Protein AF-A0A9X5MS16-F1 (afdb_monomer)

Secondary structure (DSSP, 8-state):
-HHHHHHHHHHHHHHHHHS-S-TT----HHHHHHHHHS--SS-GGG-HHHHHHHHHHHHHHHHHHHHHHTTS----SHHHHHHHHHHSHHHHHHHHHHHHHHHHHHHHHHHHHHHHHHHHHHHHHHHHHHHHHHHHHHHHHHH-B-TT--BBS-HHHHHHHHEEEETTTEEEE-HHHHHHHHHHHHHHHHHHHHHHHSGGGS---GGGTTTHHHHHHHHHHHHHHHHHHHHHHHHHHTTB--SSTTHHHHHHHHHHHHHHHHHHHHHHHHTSPPPTT-TT--HHHHHHHHHHHHHHHHHHHHHHHHHHHHHHHHHHHHHHHHHHHSS--HHHH-HHHHHHHHHHHHHHHHT-----

pLDDT: mean 79.33, std 15.41, range [27.16, 95.88]

Mean predicted aligned error: 13.25 Å

Radius of gyration: 45.65 Å; Cα contacts (8 Å, |Δi|>4): 247; chains: 1; bounding box: 115×46×126 Å

Foldseek 3Di:
DLVVVLVVQLVVVCCVLQDDPDDDDPDPSVVVVVVLCDAAQDDLVSRSVLCCLQVVLVSSLVSQLCSQCVVPDQDPDPVNVVVSCVSSVVSVVSNVSNVVSNVVSVVVNVVNNVVVVVVVVVLVVLVVVLVVLLVQLLVLQQPFAFPVRWGQPGSNVLLCLQWDDDPSSDTDGPQVSLVVLLVLLLVLLVLLCCLLVPPPLPQDPPVCCVPVCVVVVVVVVVSLVVNLVSLVVLCVSNSIDDPDRRPLVVLVVVLVVQLVVLVVVLVVQVPDDDDPPDPVDDSNVVSVVVSSVSNSVSVVVSSVVVLVNVVSSLVSVVSSVCSNPVDDPVCVSRVSSVSSVVSSVVSVVVPPPDDD

Structure (mmCIF, N/CA/C/O backbone):
data_AF-A0A9X5MS16-F1
#
_entry.id   AF-A0A9X5MS16-F1
#
loop_
_atom_site.group_PDB
_atom_site.id
_atom_site.type_symbol
_atom_site.label_atom_id
_atom_site.label_alt_id
_atom_site.label_comp_id
_atom_site.label_asym_id
_atom_site.label_entity_id
_atom_site.label_seq_id
_atom_site.pdbx_PDB_ins_code
_atom_site.Cartn_x
_atom_site.Cartn_y
_atom_site.Cartn_z
_atom_site.occupancy
_atom_site.B_iso_or_equiv
_atom_site.auth_seq_id
_atom_site.auth_comp_id
_atom_site.auth_asym_id
_atom_site.auth_atom_id
_atom_site.pdbx_PDB_model_num
ATOM 1 N N . MET A 1 1 ? 55.975 3.111 -54.093 1.00 60.53 1 MET A N 1
ATOM 2 C CA . MET A 1 1 ? 55.381 4.470 -54.095 1.00 60.53 1 MET A CA 1
ATOM 3 C C . MET A 1 1 ? 53.874 4.440 -53.812 1.00 60.53 1 MET A C 1
ATOM 5 O O . MET A 1 1 ? 53.425 5.160 -52.934 1.00 60.53 1 MET A O 1
ATOM 9 N N . THR A 1 2 ? 53.106 3.557 -54.457 1.00 61.06 2 THR A N 1
ATOM 10 C CA . THR A 1 2 ? 51.640 3.391 -54.306 1.00 61.06 2 THR A CA 1
ATOM 11 C C . THR A 1 2 ? 51.146 3.078 -52.884 1.00 61.06 2 THR A C 1
ATOM 13 O O . THR A 1 2 ? 50.204 3.711 -52.416 1.00 61.06 2 THR A O 1
ATOM 16 N N . ILE A 1 3 ? 51.812 2.182 -52.145 1.00 66.62 3 ILE A N 1
ATOM 17 C CA . ILE A 1 3 ? 51.465 1.874 -50.737 1.00 66.62 3 ILE A CA 1
ATOM 18 C C . ILE A 1 3 ? 51.632 3.107 -49.830 1.00 66.62 3 ILE A C 1
ATOM 20 O O . ILE A 1 3 ? 50.818 3.344 -48.942 1.00 66.62 3 ILE A O 1
ATOM 24 N N . LEU A 1 4 ? 52.658 3.925 -50.080 1.00 67.25 4 LEU A N 1
ATOM 25 C CA . LEU A 1 4 ? 52.945 5.134 -49.302 1.00 67.25 4 LEU A CA 1
ATOM 26 C C . LEU A 1 4 ? 51.874 6.214 -49.517 1.00 67.25 4 LEU A C 1
ATOM 28 O O . LEU A 1 4 ? 51.473 6.876 -48.565 1.00 67.25 4 LEU A O 1
ATOM 32 N N . ILE A 1 5 ? 51.367 6.337 -50.747 1.00 71.19 5 ILE A N 1
ATOM 33 C CA . ILE A 1 5 ? 50.265 7.245 -51.096 1.00 71.19 5 ILE A CA 1
ATOM 34 C C . ILE A 1 5 ? 48.963 6.779 -50.434 1.00 71.19 5 ILE A C 1
ATOM 36 O O . ILE A 1 5 ? 48.248 7.595 -49.862 1.00 71.19 5 ILE A O 1
ATOM 40 N N . TYR A 1 6 ? 48.682 5.472 -50.424 1.00 68.81 6 TYR A N 1
ATOM 41 C CA . TYR A 1 6 ? 47.518 4.932 -49.719 1.00 68.81 6 TYR A CA 1
ATOM 42 C C . TYR A 1 6 ? 47.577 5.191 -48.208 1.00 68.81 6 TYR A C 1
ATOM 44 O O . TYR A 1 6 ? 46.613 5.693 -47.630 1.00 68.81 6 TYR A O 1
ATOM 52 N N . ILE A 1 7 ? 48.719 4.901 -47.574 1.00 71.19 7 ILE A N 1
ATOM 53 C CA . ILE A 1 7 ? 48.939 5.176 -46.147 1.00 71.19 7 ILE A CA 1
ATOM 54 C C . ILE A 1 7 ? 48.750 6.669 -45.866 1.00 71.19 7 ILE A C 1
ATOM 56 O O . ILE A 1 7 ? 48.090 7.021 -44.893 1.00 71.19 7 ILE A O 1
ATOM 60 N N . PHE A 1 8 ? 49.254 7.544 -46.740 1.00 71.75 8 PHE A N 1
ATOM 61 C CA . PHE A 1 8 ? 49.070 8.987 -46.623 1.00 71.75 8 PHE A CA 1
ATOM 62 C C . PHE A 1 8 ? 47.601 9.413 -46.763 1.00 71.75 8 PHE A C 1
ATOM 64 O O . PHE A 1 8 ? 47.132 10.212 -45.960 1.00 71.75 8 PHE A O 1
ATOM 71 N N . CYS A 1 9 ? 46.840 8.856 -47.709 1.00 69.50 9 CYS A N 1
ATOM 72 C CA . CYS A 1 9 ? 45.411 9.150 -47.873 1.00 69.50 9 CYS A CA 1
ATOM 73 C C . CYS A 1 9 ? 44.572 8.670 -46.681 1.00 69.50 9 CYS A C 1
ATOM 75 O O . CYS A 1 9 ? 43.721 9.410 -46.190 1.00 69.50 9 CYS A O 1
ATOM 77 N N . VAL A 1 10 ? 44.830 7.462 -46.170 1.00 68.62 10 VAL A N 1
ATOM 78 C CA . VAL A 1 10 ? 44.163 6.950 -44.961 1.00 68.62 10 VAL A CA 1
ATOM 79 C C . VAL A 1 10 ? 44.534 7.800 -43.747 1.00 68.62 10 VAL A C 1
ATOM 81 O O . VAL A 1 10 ? 43.662 8.150 -42.954 1.00 68.62 10 VAL A O 1
ATOM 84 N N . PHE A 1 11 ? 45.805 8.189 -43.621 1.00 70.12 11 PHE A N 1
ATOM 85 C CA . PHE A 1 11 ? 46.269 9.072 -42.555 1.00 70.12 11 PHE A CA 1
ATOM 86 C C . PHE A 1 11 ? 45.642 10.467 -42.654 1.00 70.12 11 PHE A C 1
ATOM 88 O O . PHE A 1 11 ? 45.218 11.001 -41.638 1.00 70.12 11 PHE A O 1
ATOM 95 N N . LEU A 1 12 ? 45.502 11.032 -43.857 1.00 69.81 12 LEU A N 1
ATOM 96 C CA . LEU A 1 12 ? 44.839 12.314 -44.108 1.00 69.81 12 LEU A CA 1
ATOM 97 C C . LEU A 1 12 ? 43.346 12.253 -43.760 1.00 69.81 12 LEU A C 1
ATOM 99 O O . LEU A 1 12 ? 42.822 13.164 -43.125 1.00 69.81 12 LEU A O 1
ATOM 103 N N . PHE A 1 13 ? 42.664 11.169 -44.130 1.00 70.00 13 PHE A N 1
ATOM 104 C CA . PHE A 1 13 ? 41.259 10.951 -43.790 1.00 70.00 13 PHE A CA 1
ATOM 105 C C . PHE A 1 13 ? 41.051 10.805 -42.282 1.00 70.00 13 PHE A C 1
ATOM 107 O O . PHE A 1 13 ? 40.189 11.470 -41.705 1.00 70.00 13 PHE A O 1
ATOM 114 N N . LEU A 1 14 ? 41.885 9.994 -41.624 1.00 67.88 14 LEU A N 1
ATOM 115 C CA . LEU A 1 14 ? 41.892 9.880 -40.170 1.00 67.88 14 LEU A CA 1
ATOM 116 C C . LEU A 1 14 ? 42.201 11.238 -39.529 1.00 67.88 14 LEU A C 1
ATOM 118 O O . LEU A 1 14 ? 41.480 11.653 -38.631 1.00 67.88 14 LEU A O 1
ATOM 122 N N . PHE A 1 15 ? 43.188 11.981 -40.027 1.00 66.06 15 PHE A N 1
ATOM 123 C CA . PHE A 1 15 ? 43.539 13.316 -39.541 1.00 66.06 15 PHE A CA 1
ATOM 124 C C . PHE A 1 15 ? 42.359 14.296 -39.654 1.00 66.06 15 PHE A C 1
ATOM 126 O O . PHE A 1 15 ? 42.017 14.949 -38.673 1.00 66.06 15 PHE A O 1
ATOM 133 N N . LEU A 1 16 ? 41.656 14.339 -40.788 1.00 65.00 16 LEU A N 1
ATOM 134 C CA . LEU A 1 16 ? 40.478 15.196 -40.981 1.00 65.00 16 LEU A CA 1
ATOM 135 C C . LEU A 1 16 ? 39.290 14.812 -40.083 1.00 65.00 16 LEU A C 1
ATOM 137 O O . LEU A 1 16 ? 38.519 15.683 -39.681 1.00 65.00 16 LEU A O 1
ATOM 141 N N . PHE A 1 17 ? 39.132 13.528 -39.747 1.00 64.81 17 PHE A N 1
ATOM 142 C CA . PHE A 1 17 ? 38.034 13.048 -38.899 1.00 64.81 17 PHE A CA 1
ATOM 143 C C . PHE A 1 17 ? 38.334 13.157 -37.390 1.00 64.81 17 PHE A C 1
ATOM 145 O O . PHE A 1 17 ? 37.413 13.305 -36.571 1.00 64.81 17 PHE A O 1
ATOM 152 N N . ILE A 1 18 ? 39.623 13.086 -37.034 1.00 61.06 18 ILE A N 1
ATOM 153 C CA . ILE A 1 18 ? 40.156 13.109 -35.665 1.00 61.06 18 ILE A CA 1
ATOM 154 C C . ILE A 1 18 ? 40.420 14.540 -35.179 1.00 61.06 18 ILE A C 1
ATOM 156 O O . ILE A 1 18 ? 40.185 14.816 -34.001 1.00 61.06 18 ILE A O 1
ATOM 160 N N . VAL A 1 19 ? 40.892 15.453 -36.039 1.00 59.09 19 VAL A N 1
ATOM 161 C CA . VAL A 1 19 ? 41.258 16.813 -35.614 1.00 59.09 19 VAL A CA 1
ATOM 162 C C . VAL A 1 19 ? 40.001 17.589 -35.193 1.00 59.09 19 VAL A C 1
ATOM 164 O O . VAL A 1 19 ? 39.072 17.756 -35.989 1.00 59.09 19 VAL A O 1
ATOM 167 N N . PRO A 1 20 ? 39.930 18.072 -33.938 1.00 56.47 20 PRO A N 1
ATOM 168 C CA . PRO A 1 20 ? 38.773 18.811 -33.459 1.00 56.47 20 PRO A CA 1
ATOM 169 C C . PRO A 1 20 ? 38.621 20.112 -34.254 1.00 56.47 20 PRO A C 1
ATOM 171 O O . PRO A 1 20 ? 39.529 20.937 -34.300 1.00 56.47 20 PRO A O 1
ATOM 174 N N . LYS A 1 21 ? 37.433 20.330 -34.832 1.00 57.03 21 LYS A N 1
ATOM 175 C CA . LYS A 1 21 ? 37.077 21.576 -35.537 1.00 57.03 21 LYS A CA 1
ATOM 176 C C . LYS A 1 21 ? 37.102 22.826 -34.642 1.00 57.03 21 LYS A C 1
ATOM 178 O O . LYS A 1 21 ? 36.992 23.926 -35.167 1.00 57.03 21 LYS A O 1
ATOM 183 N N . ASN A 1 22 ? 37.231 22.677 -33.320 1.00 48.97 22 ASN A N 1
ATOM 184 C CA . ASN A 1 22 ? 37.145 23.781 -32.370 1.00 48.97 22 ASN A CA 1
ATOM 185 C C . ASN A 1 22 ? 38.372 23.820 -31.442 1.00 48.97 22 ASN A C 1
ATOM 187 O O . ASN A 1 22 ? 38.691 22.825 -30.791 1.00 48.97 22 ASN A O 1
ATOM 191 N N . LYS A 1 23 ? 39.061 24.969 -31.404 1.00 47.31 23 LYS A N 1
ATOM 192 C CA . LYS A 1 23 ? 40.399 25.148 -30.802 1.00 47.31 23 LYS A CA 1
ATOM 193 C C . LYS A 1 23 ? 40.426 25.243 -29.266 1.00 47.31 23 LYS A C 1
ATOM 195 O O . LYS A 1 23 ? 41.512 25.267 -28.700 1.00 47.31 23 LYS A O 1
ATOM 200 N N . GLU A 1 24 ? 39.289 25.278 -28.570 1.00 52.16 24 GLU A N 1
ATOM 201 C CA . GLU A 1 24 ? 39.282 25.760 -27.175 1.00 52.16 24 GLU A CA 1
ATOM 202 C C . GLU A 1 24 ? 39.406 24.716 -26.054 1.00 52.16 24 GLU A C 1
ATOM 204 O O . GLU A 1 24 ? 39.629 25.098 -24.910 1.00 52.16 24 GLU A O 1
ATOM 209 N N . LYS A 1 25 ? 39.331 23.403 -26.308 1.00 51.84 25 LYS A N 1
ATOM 210 C CA . LYS A 1 25 ? 39.566 22.400 -25.245 1.00 51.84 25 LYS A CA 1
ATOM 211 C C . LYS A 1 25 ? 40.300 21.172 -25.773 1.00 51.84 25 LYS A C 1
ATOM 213 O O . LYS A 1 25 ? 39.667 20.224 -26.238 1.00 51.84 25 LYS A O 1
ATOM 218 N N . LEU A 1 26 ? 41.627 21.140 -25.608 1.00 57.88 26 LEU A N 1
ATOM 219 C CA . LEU A 1 26 ? 42.408 19.898 -25.669 1.00 57.88 26 LEU A CA 1
ATOM 220 C C . LEU A 1 26 ? 42.042 19.009 -24.465 1.00 57.88 26 LEU A C 1
ATOM 222 O O . LEU A 1 26 ? 42.745 18.933 -23.462 1.00 57.88 26 LEU A O 1
ATOM 226 N N . ARG A 1 27 ? 40.903 18.314 -24.551 1.00 58.22 27 ARG A N 1
ATOM 227 C CA . ARG A 1 27 ? 40.710 17.074 -23.788 1.00 58.22 27 ARG A CA 1
ATOM 228 C C . ARG A 1 27 ? 41.730 16.043 -24.298 1.00 58.22 27 ARG A C 1
ATOM 230 O O . ARG A 1 27 ? 42.068 16.089 -25.481 1.00 58.22 27 ARG A O 1
ATOM 237 N N . PRO A 1 28 ? 42.199 15.092 -23.468 1.00 69.12 28 PRO A N 1
ATOM 238 C CA . PRO A 1 28 ? 43.101 14.045 -23.939 1.00 69.12 28 PRO A CA 1
ATOM 239 C C . PRO A 1 28 ? 42.472 13.329 -25.142 1.00 69.12 28 PRO A C 1
ATOM 241 O O . PRO A 1 28 ? 41.335 12.859 -25.053 1.00 69.12 28 PRO A O 1
ATOM 244 N N . LEU A 1 29 ? 43.204 13.272 -26.261 1.00 62.19 29 LEU A N 1
ATOM 245 C CA . LEU A 1 29 ? 42.733 12.812 -27.577 1.00 62.19 29 LEU A CA 1
ATOM 246 C C . LEU A 1 29 ? 41.992 11.466 -27.499 1.00 62.19 29 LEU A C 1
ATOM 248 O O . LEU A 1 29 ? 40.941 11.285 -28.107 1.00 62.19 29 LEU A O 1
ATOM 252 N N . LYS A 1 30 ? 42.488 10.560 -26.647 1.00 60.59 30 LYS A N 1
ATOM 253 C CA . LYS A 1 30 ? 41.880 9.256 -26.354 1.00 60.59 30 LYS A CA 1
ATOM 254 C C . LYS A 1 30 ? 40.445 9.367 -25.821 1.00 60.59 30 LYS A C 1
ATOM 256 O O . LYS A 1 30 ? 39.574 8.648 -26.288 1.00 60.59 30 LYS A O 1
ATOM 261 N N . LYS A 1 31 ? 40.177 10.283 -24.884 1.00 64.44 31 LYS A N 1
ATOM 262 C CA . LYS A 1 31 ? 38.845 10.492 -24.281 1.00 64.44 31 LYS A CA 1
ATOM 263 C C . LYS A 1 31 ? 37.869 11.136 -25.268 1.00 64.44 31 LYS A C 1
ATOM 265 O O . LYS A 1 31 ? 36.685 10.824 -25.252 1.00 64.44 31 LYS A O 1
ATOM 270 N N . TYR A 1 32 ? 38.365 12.020 -26.135 1.00 63.50 32 TYR A N 1
ATOM 271 C CA . TYR A 1 32 ? 37.558 12.629 -27.194 1.00 63.50 32 TYR A CA 1
ATOM 272 C C . TYR A 1 32 ? 37.145 11.602 -28.257 1.00 63.50 32 TYR A C 1
ATOM 274 O O . TYR A 1 32 ? 35.965 11.511 -28.589 1.00 63.50 32 TYR A O 1
ATOM 282 N N . LEU A 1 33 ? 38.095 10.789 -28.731 1.00 63.47 33 LEU A N 1
ATOM 283 C CA . LEU A 1 33 ? 37.820 9.712 -29.683 1.00 63.47 33 LEU A CA 1
ATOM 284 C C . LEU A 1 33 ? 36.860 8.680 -29.099 1.00 63.47 33 LEU A C 1
ATOM 286 O O . LEU A 1 33 ? 35.862 8.355 -29.733 1.00 63.47 33 LEU A O 1
ATOM 290 N N . PHE A 1 34 ? 37.108 8.232 -27.868 1.00 64.69 34 PHE A N 1
ATOM 291 C CA . PHE A 1 34 ? 36.246 7.259 -27.206 1.00 64.69 34 PHE A CA 1
ATOM 292 C C . PHE A 1 34 ? 34.800 7.762 -27.108 1.00 64.69 34 PHE A C 1
ATOM 294 O O . PHE A 1 34 ? 33.881 7.051 -27.493 1.00 64.69 34 PHE A O 1
ATOM 301 N N . ASN A 1 35 ? 34.588 9.022 -26.719 1.00 67.81 35 ASN A N 1
ATOM 302 C CA . ASN A 1 35 ? 33.243 9.596 -26.640 1.00 67.81 35 ASN A CA 1
ATOM 303 C C . ASN A 1 35 ? 32.540 9.729 -28.002 1.00 67.81 35 ASN A C 1
ATOM 305 O O . ASN A 1 35 ? 31.322 9.631 -28.053 1.00 67.81 35 ASN A O 1
ATOM 309 N N . LYS A 1 36 ? 33.276 9.971 -29.093 1.00 70.44 36 LYS A N 1
ATOM 310 C CA . LYS A 1 36 ? 32.704 10.170 -30.439 1.00 70.44 36 LYS A CA 1
ATOM 311 C C . LYS A 1 36 ? 32.384 8.850 -31.156 1.00 70.44 36 LYS A C 1
ATOM 313 O O . LYS A 1 36 ? 31.523 8.822 -32.035 1.00 70.44 36 LYS A O 1
ATOM 318 N N . PHE A 1 37 ? 33.082 7.778 -30.780 1.00 75.19 37 PHE A N 1
ATOM 319 C CA . PHE A 1 37 ? 32.878 6.421 -31.294 1.00 75.19 37 PHE A CA 1
ATOM 320 C C . PHE A 1 37 ? 32.044 5.527 -30.366 1.00 75.19 37 PHE A C 1
ATOM 322 O O . PHE A 1 37 ? 31.772 4.382 -30.712 1.00 75.19 37 PHE A O 1
ATOM 329 N N . THR A 1 38 ? 31.609 6.045 -29.217 1.00 80.31 38 THR A N 1
ATOM 330 C CA . THR A 1 38 ? 30.638 5.372 -28.348 1.00 80.31 38 THR A CA 1
ATOM 331 C C . THR A 1 38 ? 29.232 5.757 -28.788 1.00 80.31 38 THR A C 1
ATOM 333 O O . THR A 1 38 ? 28.936 6.941 -28.930 1.00 80.31 38 THR A O 1
ATOM 336 N N . LEU A 1 39 ? 28.368 4.764 -28.997 1.00 83.69 39 LEU A N 1
ATOM 337 C CA . LEU A 1 39 ? 26.952 5.003 -29.265 1.00 83.69 39 LEU A CA 1
ATOM 338 C C . LEU A 1 39 ? 26.232 5.409 -27.978 1.00 83.69 39 LEU A C 1
ATOM 340 O O . LEU A 1 39 ? 26.466 4.829 -26.919 1.00 83.69 39 LEU A O 1
ATOM 344 N N . ASN A 1 40 ? 25.334 6.379 -28.092 1.00 86.19 40 ASN A N 1
ATOM 345 C CA . ASN A 1 40 ? 24.447 6.803 -27.014 1.00 86.19 40 ASN A CA 1
ATOM 346 C C . ASN A 1 40 ? 22.999 6.917 -27.524 1.00 86.19 40 ASN A C 1
ATOM 348 O O . ASN A 1 40 ? 22.703 6.623 -28.683 1.00 86.19 40 ASN A O 1
ATOM 352 N N . GLU A 1 41 ? 22.097 7.321 -26.641 1.00 84.25 41 GLU A N 1
ATOM 353 C CA . GLU A 1 41 ? 20.660 7.443 -26.875 1.00 84.25 41 GLU A CA 1
ATOM 354 C C . GLU A 1 41 ? 20.250 8.598 -27.809 1.00 84.25 41 GLU A C 1
ATOM 356 O O . GLU A 1 41 ? 19.131 8.580 -28.335 1.00 84.25 41 GLU A O 1
ATOM 361 N N . ASN A 1 42 ? 21.137 9.572 -28.057 1.00 86.12 42 ASN A N 1
ATOM 362 C CA . ASN A 1 42 ? 20.863 10.718 -28.928 1.00 86.12 42 ASN A CA 1
ATOM 363 C C . ASN A 1 42 ? 20.702 10.287 -30.389 1.00 86.12 42 ASN A C 1
ATOM 365 O O . ASN A 1 42 ? 21.020 9.161 -30.776 1.00 86.12 42 ASN A O 1
ATOM 369 N N . SER A 1 43 ? 20.234 11.208 -31.228 1.00 87.81 43 SER A N 1
ATOM 370 C CA . SER A 1 43 ? 19.978 10.972 -32.646 1.00 87.81 43 SER A CA 1
ATOM 371 C C . SER A 1 43 ? 21.150 10.292 -33.369 1.00 87.81 43 SER A C 1
ATOM 373 O O . SER A 1 43 ? 22.308 10.674 -33.214 1.00 87.81 43 SER A O 1
ATOM 375 N N . LEU A 1 44 ? 20.849 9.306 -34.224 1.00 87.19 44 LEU A N 1
ATOM 376 C CA . LEU A 1 44 ? 21.863 8.518 -34.941 1.00 87.19 44 LEU A CA 1
ATOM 377 C C . LEU A 1 44 ? 22.807 9.383 -35.795 1.00 87.19 44 LEU A C 1
ATOM 379 O O . LEU A 1 44 ? 24.002 9.115 -35.872 1.00 87.19 44 LEU A O 1
ATOM 383 N N . HIS A 1 45 ? 22.278 10.438 -36.417 1.00 85.12 45 HIS A N 1
ATOM 384 C CA . HIS A 1 45 ? 23.045 11.323 -37.294 1.00 85.12 45 HIS A CA 1
ATOM 385 C C . HIS A 1 45 ? 24.073 12.188 -36.544 1.00 85.12 45 HIS A C 1
ATOM 387 O O . HIS A 1 45 ? 24.989 12.719 -37.170 1.00 85.12 45 HIS A O 1
ATOM 393 N N . GLU A 1 46 ? 23.949 12.317 -35.220 1.00 85.19 46 GLU A N 1
ATOM 394 C CA . GLU A 1 46 ? 24.931 13.000 -34.369 1.00 85.19 46 GLU A CA 1
ATOM 395 C C . GLU A 1 46 ? 26.109 12.080 -34.007 1.00 85.19 46 GLU A C 1
ATOM 397 O O . GLU A 1 46 ? 27.168 12.552 -33.586 1.00 85.19 46 GLU A O 1
ATOM 402 N N . GLN A 1 47 ? 25.957 10.762 -34.195 1.00 85.00 47 GLN A N 1
ATOM 403 C CA . GLN A 1 47 ? 26.960 9.774 -33.812 1.00 85.00 47 GLN A CA 1
ATOM 404 C C . GLN A 1 47 ? 28.110 9.748 -34.820 1.00 85.00 47 GLN A C 1
ATOM 406 O O . GLN A 1 47 ? 27.933 9.467 -36.008 1.00 85.00 47 GLN A O 1
ATOM 411 N N . GLY A 1 48 ? 29.335 9.966 -34.338 1.00 85.12 48 GLY A N 1
ATOM 412 C CA . GLY A 1 48 ? 30.527 9.911 -35.185 1.00 85.12 48 GLY A CA 1
ATOM 413 C C . GLY A 1 48 ? 30.785 8.520 -35.767 1.00 85.12 48 GLY A C 1
ATOM 414 O O . GLY A 1 48 ? 31.246 8.417 -36.902 1.00 85.12 48 GLY A O 1
ATOM 415 N N . LEU A 1 49 ? 30.435 7.459 -35.029 1.00 87.38 49 LEU A N 1
ATOM 416 C CA . LEU A 1 49 ? 30.556 6.073 -35.493 1.00 87.38 49 LEU A CA 1
ATOM 417 C C . LEU A 1 49 ? 29.692 5.793 -36.733 1.00 87.38 49 LEU A C 1
ATOM 419 O O . LEU A 1 49 ? 30.136 5.068 -37.618 1.00 87.38 49 LEU A O 1
ATOM 423 N N . PHE A 1 50 ? 28.500 6.392 -36.827 1.00 90.38 50 PHE A N 1
ATOM 424 C CA . PHE A 1 50 ? 27.610 6.233 -37.982 1.00 90.38 50 PHE A CA 1
ATOM 425 C C . PHE A 1 50 ? 28.238 6.812 -39.252 1.00 90.38 50 PHE A C 1
ATOM 427 O O . PHE A 1 50 ? 28.380 6.117 -40.258 1.00 90.38 50 PHE A O 1
ATOM 434 N N . TRP A 1 51 ? 28.699 8.063 -39.181 1.00 88.06 51 TRP A N 1
ATOM 435 C CA . TRP A 1 51 ? 29.385 8.699 -40.303 1.00 88.06 51 TRP A CA 1
ATOM 436 C C . TRP A 1 51 ? 30.680 7.987 -40.663 1.00 88.06 51 TRP A C 1
ATOM 438 O O . TRP A 1 51 ? 30.977 7.837 -41.841 1.00 88.06 51 TRP A O 1
ATOM 448 N N . PHE A 1 52 ? 31.434 7.506 -39.676 1.00 88.19 52 PHE A N 1
ATOM 449 C CA . PHE A 1 52 ? 32.640 6.732 -39.937 1.00 88.19 52 PHE A CA 1
ATOM 450 C C . PHE A 1 52 ? 32.333 5.417 -40.664 1.00 88.19 52 PHE A C 1
ATOM 452 O O . PHE A 1 52 ? 32.982 5.124 -41.661 1.00 88.19 52 PHE A O 1
ATOM 459 N N . ALA A 1 53 ? 31.318 4.667 -40.227 1.00 89.38 53 ALA A N 1
ATOM 460 C CA . ALA A 1 53 ? 30.910 3.407 -40.850 1.00 89.38 53 ALA A CA 1
ATOM 461 C C . ALA A 1 53 ? 30.524 3.561 -42.332 1.00 89.38 53 ALA A C 1
ATOM 463 O O . ALA A 1 53 ? 30.782 2.659 -43.126 1.00 89.38 53 ALA A O 1
ATOM 464 N N . ILE A 1 54 ? 29.957 4.711 -42.712 1.00 90.44 54 ILE A N 1
ATOM 465 C CA . ILE A 1 54 ? 29.575 5.010 -44.098 1.00 90.44 54 ILE A CA 1
ATOM 466 C C . ILE A 1 54 ? 30.749 5.590 -44.894 1.00 90.44 54 ILE A C 1
ATOM 468 O O . ILE A 1 54 ? 31.033 5.134 -46.005 1.00 90.44 54 ILE A O 1
ATOM 472 N N . LEU A 1 55 ? 31.421 6.606 -44.343 1.00 90.31 55 LEU A N 1
ATOM 473 C CA . LEU A 1 55 ? 32.433 7.388 -45.051 1.00 90.31 55 LEU A CA 1
ATOM 474 C C . LEU A 1 55 ? 33.763 6.654 -45.180 1.00 90.31 55 LEU A C 1
ATOM 476 O O . LEU A 1 55 ? 34.455 6.871 -46.169 1.00 90.31 55 LEU A O 1
ATOM 480 N N . PHE A 1 56 ? 34.133 5.800 -44.221 1.00 87.81 56 PHE A N 1
ATOM 481 C CA . PHE A 1 56 ? 35.403 5.080 -44.278 1.00 87.81 56 PHE A CA 1
ATOM 482 C C . PHE A 1 56 ? 35.469 4.137 -45.491 1.00 87.81 56 PHE A C 1
ATOM 484 O O . PHE A 1 56 ? 36.371 4.322 -46.308 1.00 87.81 56 PHE A O 1
ATOM 491 N N . PRO A 1 57 ? 34.512 3.212 -45.720 1.00 91.31 57 PRO A N 1
ATOM 492 C CA . PRO A 1 57 ? 34.561 2.358 -46.906 1.00 91.31 57 PRO A CA 1
ATOM 493 C C . PRO A 1 57 ? 34.394 3.143 -48.212 1.00 91.31 57 PRO A C 1
ATOM 495 O O . PRO A 1 57 ? 35.039 2.824 -49.208 1.00 91.31 57 PRO A O 1
ATOM 498 N N . LEU A 1 58 ? 33.586 4.210 -48.207 1.00 91.88 58 LEU A N 1
ATOM 499 C CA . LEU A 1 58 ? 33.413 5.084 -49.369 1.00 91.88 58 LEU A CA 1
ATOM 500 C C . LEU A 1 58 ? 34.736 5.752 -49.762 1.00 91.88 58 LEU A C 1
ATOM 502 O O . LEU A 1 58 ? 35.165 5.654 -50.912 1.00 91.88 58 LEU A O 1
ATOM 506 N N . TYR A 1 59 ? 35.405 6.396 -48.806 1.00 88.44 59 TYR A N 1
ATOM 507 C CA . TYR A 1 59 ? 36.671 7.079 -49.047 1.00 88.44 59 TYR A CA 1
ATOM 508 C C . TYR A 1 59 ? 37.783 6.089 -49.412 1.00 88.44 59 TYR A C 1
ATOM 510 O O . TYR A 1 59 ? 38.491 6.296 -50.396 1.00 88.44 59 TYR A O 1
ATOM 518 N N . SER A 1 60 ? 37.891 4.970 -48.686 1.00 86.75 60 SER A N 1
ATOM 519 C CA . SER A 1 60 ? 38.852 3.908 -48.996 1.00 86.75 60 SER A CA 1
ATOM 520 C C . SER A 1 60 ? 38.652 3.346 -50.403 1.00 86.75 60 SER A C 1
ATOM 522 O O . SER A 1 60 ? 39.632 3.181 -51.129 1.00 86.75 60 SER A O 1
ATOM 524 N N . SER A 1 61 ? 37.405 3.111 -50.827 1.00 91.56 61 SER A N 1
ATOM 525 C CA . SER A 1 61 ? 37.104 2.670 -52.192 1.00 91.56 61 SER A CA 1
ATOM 526 C C . SER A 1 61 ? 37.592 3.677 -53.231 1.00 91.56 61 SER A C 1
ATOM 528 O O . SER A 1 61 ? 38.260 3.281 -54.183 1.00 91.56 61 SER A O 1
ATOM 530 N N . LEU A 1 62 ? 37.312 4.973 -53.053 1.00 89.56 62 LEU A N 1
ATOM 531 C CA . LEU A 1 62 ? 37.758 6.017 -53.985 1.00 89.56 62 LEU A CA 1
ATOM 532 C C . LEU A 1 62 ? 39.286 6.082 -54.093 1.00 89.56 62 LEU A C 1
ATOM 534 O O . LEU A 1 62 ? 39.819 6.158 -55.200 1.00 89.56 62 LEU A O 1
ATOM 538 N N . CYS A 1 63 ? 39.997 5.983 -52.966 1.00 86.50 63 CYS A N 1
ATOM 539 C CA . CYS A 1 63 ? 41.457 5.920 -52.969 1.00 86.50 63 CYS A CA 1
ATOM 540 C C . CYS A 1 63 ? 41.974 4.714 -53.761 1.00 86.50 63 CYS A C 1
ATOM 542 O O . CYS A 1 63 ? 42.898 4.862 -54.557 1.00 86.50 63 CYS A O 1
ATOM 544 N N . PHE A 1 64 ? 41.380 3.530 -53.582 1.00 86.44 64 PHE A N 1
ATOM 545 C CA . PHE A 1 64 ? 41.794 2.343 -54.332 1.00 86.44 64 PHE A CA 1
ATOM 546 C C . PHE A 1 64 ? 41.421 2.401 -55.813 1.00 86.44 64 PHE A C 1
ATOM 548 O O . PHE A 1 64 ? 42.190 1.899 -56.625 1.00 86.44 64 PHE A O 1
ATOM 555 N N . ILE A 1 65 ? 40.298 3.025 -56.180 1.00 89.38 65 ILE A N 1
ATOM 556 C CA . ILE A 1 65 ? 39.954 3.249 -57.590 1.00 89.38 65 ILE A CA 1
ATOM 557 C C . ILE A 1 65 ? 41.048 4.083 -58.256 1.00 89.38 65 ILE A C 1
ATOM 559 O O . ILE A 1 65 ? 41.583 3.694 -59.288 1.00 89.38 65 ILE A O 1
ATOM 563 N N . PHE A 1 66 ? 41.448 5.184 -57.623 1.00 86.06 66 PHE A N 1
ATOM 564 C CA . PHE A 1 66 ? 42.502 6.039 -58.157 1.00 86.06 66 PHE A CA 1
ATOM 565 C C . PHE A 1 66 ? 43.859 5.326 -58.230 1.00 86.06 66 PHE A C 1
ATOM 567 O O . PHE A 1 66 ? 44.544 5.404 -59.242 1.00 86.06 66 PHE A O 1
ATOM 574 N N . LEU A 1 67 ? 44.239 4.592 -57.180 1.00 84.88 67 LEU A N 1
ATOM 575 C CA . LEU A 1 67 ? 45.534 3.910 -57.110 1.00 84.88 67 LEU A CA 1
ATOM 576 C C . LEU A 1 67 ? 45.663 2.730 -58.076 1.00 84.88 67 LEU A C 1
ATOM 578 O O . LEU A 1 67 ? 46.727 2.546 -58.654 1.00 84.88 67 LEU A O 1
ATOM 582 N N . LEU A 1 68 ? 44.616 1.913 -58.215 1.00 85.19 68 LEU A N 1
ATOM 583 C CA . LEU A 1 68 ? 44.638 0.734 -59.087 1.00 85.19 68 LEU A CA 1
ATOM 584 C C . LEU A 1 68 ? 44.395 1.100 -60.556 1.00 85.19 68 LEU A C 1
ATOM 586 O O . LEU A 1 68 ? 44.834 0.374 -61.441 1.00 85.19 68 LEU A O 1
ATOM 590 N N . GLY A 1 69 ? 43.691 2.207 -60.810 1.00 84.06 69 GLY A N 1
ATOM 591 C CA . GLY A 1 69 ? 43.295 2.645 -62.148 1.00 84.06 69 GLY A CA 1
ATOM 592 C C . GLY A 1 69 ? 44.260 3.628 -62.806 1.00 84.06 69 GLY A C 1
ATOM 593 O O . GLY A 1 69 ? 44.090 3.918 -63.983 1.00 84.06 69 GLY A O 1
ATOM 594 N N . TRP A 1 70 ? 45.262 4.135 -62.078 1.00 82.81 70 TRP A N 1
ATOM 595 C CA . TRP A 1 70 ? 46.154 5.201 -62.555 1.00 82.81 70 TRP A CA 1
ATOM 596 C C . TRP A 1 70 ? 46.853 4.877 -63.883 1.00 82.81 70 TRP A C 1
ATOM 598 O O . TRP A 1 70 ? 46.989 5.749 -64.737 1.00 82.81 70 TRP A O 1
ATOM 608 N N . ASP A 1 71 ? 47.252 3.618 -64.070 1.00 82.69 71 ASP A N 1
ATOM 609 C CA . ASP A 1 71 ? 48.007 3.176 -65.247 1.00 82.69 71 ASP A CA 1
ATOM 610 C C . ASP A 1 71 ? 47.111 2.743 -66.425 1.00 82.69 71 ASP A C 1
ATOM 612 O O . ASP A 1 71 ? 47.617 2.382 -67.489 1.00 82.69 71 ASP A O 1
ATOM 616 N N . TYR A 1 72 ? 45.782 2.774 -66.266 1.00 83.56 72 TYR A N 1
ATOM 617 C CA . TYR A 1 72 ? 44.836 2.280 -67.267 1.00 83.56 72 TYR A CA 1
ATOM 618 C C . TYR A 1 72 ? 44.092 3.430 -67.964 1.00 83.56 72 TYR A C 1
ATOM 620 O O . TYR A 1 72 ? 43.480 4.269 -67.298 1.00 83.56 72 TYR A O 1
ATOM 628 N N . PRO A 1 73 ? 44.082 3.483 -69.311 1.00 81.44 73 PRO A N 1
ATOM 629 C CA . PRO A 1 73 ? 43.356 4.515 -70.036 1.00 81.44 73 PRO A CA 1
ATOM 630 C C . PRO A 1 73 ? 41.848 4.302 -69.901 1.00 81.44 73 PRO A C 1
ATOM 632 O O . PRO A 1 73 ? 41.332 3.205 -70.114 1.00 81.44 73 PRO A O 1
ATOM 635 N N . PHE A 1 74 ? 41.131 5.377 -69.594 1.00 81.06 74 PHE A N 1
ATOM 636 C CA . PHE A 1 74 ? 39.681 5.338 -69.477 1.00 81.06 74 PHE A CA 1
ATOM 637 C C . PHE A 1 74 ? 39.023 5.184 -70.856 1.00 81.06 74 PHE A C 1
ATOM 639 O O . PHE A 1 74 ? 39.290 5.968 -71.768 1.00 81.06 74 PHE A O 1
ATOM 646 N N . LYS A 1 75 ? 38.156 4.177 -71.007 1.00 87.44 75 LYS A N 1
ATOM 647 C CA . LYS A 1 75 ? 37.429 3.877 -72.249 1.00 87.44 75 LYS A CA 1
ATOM 648 C C . LYS A 1 75 ? 35.924 3.815 -71.981 1.00 87.44 75 LYS A C 1
ATOM 650 O O . LYS A 1 75 ? 35.487 3.123 -71.066 1.00 87.44 75 LYS A O 1
ATOM 655 N N . TRP A 1 76 ? 35.142 4.525 -72.794 1.00 83.94 76 TRP A N 1
ATOM 656 C CA . TRP A 1 76 ? 33.672 4.563 -72.737 1.00 83.94 76 TRP A CA 1
ATOM 657 C C . TRP A 1 76 ? 33.041 3.570 -73.720 1.00 83.94 76 TRP A C 1
ATOM 659 O O . TRP A 1 76 ? 32.248 3.937 -74.583 1.00 83.94 76 TRP A O 1
ATOM 669 N N . ASP A 1 77 ? 33.419 2.304 -73.621 1.00 91.06 77 ASP A N 1
ATOM 670 C CA . ASP A 1 77 ? 32.843 1.211 -74.399 1.00 91.06 77 ASP A CA 1
ATOM 671 C C . ASP A 1 77 ? 32.587 -0.010 -73.503 1.00 91.06 77 ASP A C 1
ATOM 673 O O . ASP A 1 77 ? 32.962 -0.044 -72.328 1.00 91.06 77 ASP A O 1
ATOM 677 N N . ALA A 1 78 ? 31.898 -1.022 -74.036 1.00 91.25 78 ALA A N 1
ATOM 678 C CA . ALA A 1 78 ? 31.563 -2.226 -73.271 1.00 91.25 78 ALA A CA 1
ATOM 679 C C . ALA A 1 78 ? 32.818 -2.953 -72.748 1.00 91.25 78 ALA A C 1
ATOM 681 O O . ALA A 1 78 ? 32.803 -3.514 -71.651 1.00 91.25 78 ALA A O 1
ATOM 682 N N . ILE A 1 79 ? 33.907 -2.904 -73.520 1.00 89.81 79 ILE A N 1
ATOM 683 C CA . ILE A 1 79 ? 35.202 -3.486 -73.160 1.00 89.81 79 ILE A CA 1
ATOM 684 C C . ILE A 1 79 ? 35.809 -2.706 -71.987 1.00 89.81 79 ILE A C 1
ATOM 686 O O . ILE A 1 79 ? 36.137 -3.303 -70.967 1.00 89.81 79 ILE A O 1
ATOM 690 N N . GLY A 1 80 ? 35.849 -1.375 -72.072 1.00 88.62 80 GLY A N 1
ATOM 691 C CA . GLY A 1 80 ? 36.327 -0.487 -71.016 1.00 88.62 80 GLY A CA 1
ATOM 692 C C . GLY A 1 80 ? 35.556 -0.614 -69.705 1.00 88.62 80 GLY A C 1
ATOM 693 O O . GLY A 1 80 ? 36.162 -0.603 -68.636 1.00 88.62 80 GLY A O 1
ATOM 694 N N . PHE A 1 81 ? 34.236 -0.807 -69.760 1.00 88.88 81 PHE A N 1
ATOM 695 C CA . PHE A 1 81 ? 33.437 -1.061 -68.559 1.00 88.88 81 PHE A CA 1
ATOM 696 C C . PHE A 1 81 ? 33.778 -2.409 -67.903 1.00 88.88 81 PHE A C 1
ATOM 698 O O . PHE A 1 81 ? 33.922 -2.486 -66.682 1.00 88.88 81 PHE A O 1
ATOM 705 N N . ASN A 1 82 ? 33.946 -3.471 -68.696 1.00 90.88 82 ASN A N 1
ATOM 706 C CA . ASN A 1 82 ? 34.349 -4.779 -68.181 1.00 90.88 82 ASN A CA 1
ATOM 707 C C . ASN A 1 82 ? 35.768 -4.744 -67.586 1.00 90.88 82 ASN A C 1
ATOM 709 O O . ASN A 1 82 ? 36.001 -5.309 -66.517 1.00 90.88 82 ASN A O 1
ATOM 713 N N . ASP A 1 83 ? 36.695 -4.036 -68.230 1.00 89.81 83 ASP A N 1
ATOM 714 C CA . ASP A 1 83 ? 38.054 -3.829 -67.726 1.00 89.81 83 ASP A CA 1
ATOM 715 C C . ASP A 1 83 ? 38.039 -3.041 -66.407 1.00 89.81 83 ASP A C 1
ATOM 717 O O . ASP A 1 83 ? 38.654 -3.473 -65.431 1.00 89.81 83 ASP A O 1
ATOM 721 N N . PHE A 1 84 ? 37.249 -1.962 -66.320 1.00 90.31 84 PHE A N 1
ATOM 722 C CA . PHE A 1 84 ? 37.038 -1.200 -65.084 1.00 90.31 84 PHE A CA 1
ATOM 723 C C . PHE A 1 84 ? 36.530 -2.096 -63.947 1.00 90.31 84 PHE A C 1
ATOM 725 O O . PHE A 1 84 ? 37.106 -2.109 -62.857 1.00 90.31 84 PHE A O 1
ATOM 732 N N . LEU A 1 85 ? 35.479 -2.885 -64.195 1.00 90.75 85 LEU A N 1
ATOM 733 C CA . LEU A 1 85 ? 34.945 -3.799 -63.188 1.00 90.75 85 LEU A CA 1
ATOM 734 C C . LEU A 1 85 ? 35.982 -4.836 -62.757 1.00 90.75 85 LEU A C 1
ATOM 736 O O . LEU A 1 85 ? 36.061 -5.132 -61.569 1.00 90.75 85 LEU A O 1
ATOM 740 N N . ASN A 1 86 ? 36.782 -5.370 -63.686 1.00 90.38 86 ASN A N 1
ATOM 741 C CA . ASN A 1 86 ? 37.819 -6.358 -63.392 1.00 90.38 86 ASN A CA 1
ATOM 742 C C . ASN A 1 86 ? 38.975 -5.790 -62.563 1.00 90.38 86 ASN A C 1
ATOM 744 O O . ASN A 1 86 ? 39.404 -6.446 -61.613 1.00 90.38 86 ASN A O 1
ATOM 748 N N . ILE A 1 87 ? 39.432 -4.577 -62.876 1.00 90.75 87 ILE A N 1
ATOM 749 C CA . ILE A 1 87 ? 40.515 -3.892 -62.159 1.00 90.75 87 ILE A CA 1
ATOM 750 C C . ILE A 1 87 ? 40.051 -3.457 -60.759 1.00 90.75 87 ILE A C 1
ATOM 752 O O . ILE A 1 87 ? 40.791 -3.588 -59.783 1.00 90.75 87 ILE A O 1
ATOM 756 N N . HIS A 1 88 ? 38.802 -2.996 -60.626 1.00 92.00 88 HIS A N 1
ATOM 757 C CA . HIS A 1 88 ? 38.285 -2.402 -59.389 1.00 92.00 88 HIS A CA 1
ATOM 758 C C . HIS A 1 88 ? 37.397 -3.321 -58.544 1.00 92.00 88 HIS A C 1
ATOM 760 O O . HIS A 1 88 ? 36.766 -2.836 -57.602 1.00 92.00 88 HIS A O 1
ATOM 766 N N . LYS A 1 89 ? 37.374 -4.641 -58.795 1.00 92.12 89 LYS A N 1
ATOM 767 C CA . LYS A 1 89 ? 36.596 -5.611 -57.985 1.00 92.12 89 LYS A CA 1
ATOM 768 C C . LYS A 1 89 ? 36.804 -5.416 -56.485 1.00 92.12 89 LYS A C 1
ATOM 770 O O . LYS A 1 89 ? 35.847 -5.402 -55.718 1.00 92.12 89 LYS A O 1
ATOM 775 N N . PHE A 1 90 ? 38.059 -5.231 -56.078 1.00 89.12 90 PHE A N 1
ATOM 776 C CA . PHE A 1 90 ? 38.418 -5.017 -54.680 1.00 89.12 90 PHE A CA 1
ATOM 777 C C . PHE A 1 90 ? 37.864 -3.695 -54.129 1.00 89.12 90 PHE A C 1
ATOM 779 O O . PHE A 1 90 ? 37.237 -3.684 -53.072 1.00 89.12 90 PHE A O 1
ATOM 786 N N . SER A 1 91 ? 38.038 -2.588 -54.857 1.00 91.56 91 SER A N 1
ATOM 787 C CA . SER A 1 91 ? 37.540 -1.268 -54.451 1.00 91.56 91 SER A CA 1
ATOM 788 C C . SER A 1 91 ? 36.017 -1.254 -54.318 1.00 91.56 91 SER A C 1
ATOM 790 O O . SER A 1 91 ? 35.489 -0.818 -53.299 1.00 91.56 91 SER A O 1
ATOM 792 N N . LEU A 1 92 ? 35.314 -1.812 -55.306 1.00 93.38 92 LEU A N 1
ATOM 793 C CA . LEU A 1 92 ? 33.857 -1.940 -55.294 1.00 93.38 92 LEU A CA 1
ATOM 794 C C . LEU A 1 92 ? 33.375 -2.849 -54.153 1.00 93.38 92 LEU A C 1
ATOM 796 O O . LEU A 1 92 ? 32.359 -2.558 -53.526 1.00 93.38 92 LEU A O 1
ATOM 800 N N . GLY A 1 93 ? 34.133 -3.901 -53.826 1.00 94.50 93 GLY A N 1
ATOM 801 C CA . GLY A 1 93 ? 33.886 -4.737 -52.650 1.00 94.50 93 GLY A CA 1
ATOM 802 C C . GLY A 1 93 ? 33.987 -3.958 -51.333 1.00 94.50 93 GLY A C 1
ATOM 803 O O . GLY A 1 93 ? 33.127 -4.108 -50.468 1.00 94.50 93 GLY A O 1
ATOM 804 N N . ILE A 1 94 ? 34.980 -3.070 -51.193 1.00 92.44 94 ILE A N 1
ATOM 805 C CA . ILE A 1 94 ? 35.077 -2.168 -50.034 1.00 92.44 94 ILE A CA 1
ATOM 806 C C . ILE A 1 94 ? 33.883 -1.210 -50.004 1.00 92.44 94 ILE A C 1
ATOM 808 O O . ILE A 1 94 ? 33.278 -1.033 -48.950 1.00 92.44 94 ILE A O 1
ATOM 812 N N . LEU A 1 95 ? 33.499 -0.621 -51.140 1.00 94.38 95 LEU A N 1
ATOM 813 C CA . LEU A 1 95 ? 32.343 0.278 -51.206 1.00 94.38 95 LEU A CA 1
ATOM 814 C C . LEU A 1 95 ? 31.055 -0.410 -50.735 1.00 94.38 95 LEU A C 1
ATOM 816 O O . LEU A 1 95 ? 30.272 0.190 -49.997 1.00 94.38 95 LEU A O 1
ATOM 820 N N . ALA A 1 96 ? 30.870 -1.684 -51.094 1.00 95.88 96 ALA A N 1
ATOM 821 C CA . ALA A 1 96 ? 29.727 -2.489 -50.672 1.00 95.88 96 ALA A CA 1
ATOM 822 C C . ALA A 1 96 ? 29.649 -2.696 -49.144 1.00 95.88 96 ALA A C 1
ATOM 824 O O . ALA A 1 96 ? 28.561 -2.934 -48.620 1.00 95.88 96 ALA A O 1
ATOM 825 N N . LEU A 1 97 ? 30.754 -2.540 -48.401 1.00 92.62 97 LEU A N 1
ATOM 826 C CA . LEU A 1 97 ? 30.735 -2.574 -46.933 1.00 92.62 97 LEU A CA 1
ATOM 827 C C . LEU A 1 97 ? 30.077 -1.335 -46.312 1.00 92.62 97 LEU A C 1
ATOM 829 O O . LEU A 1 97 ? 29.614 -1.421 -45.179 1.00 92.62 97 LEU A O 1
ATOM 833 N N . SER A 1 98 ? 29.997 -0.204 -47.023 1.00 94.25 98 SER A N 1
ATOM 834 C CA . SER A 1 98 ? 29.385 1.035 -46.512 1.00 94.25 98 SER A CA 1
ATOM 835 C C . SER A 1 98 ? 27.932 0.834 -46.040 1.00 94.25 98 SER A C 1
ATOM 837 O O . SER A 1 98 ? 27.657 1.075 -44.859 1.00 94.25 98 SER A O 1
ATOM 839 N N . PRO A 1 99 ? 26.998 0.318 -46.870 1.00 93.25 99 PRO A N 1
ATOM 840 C CA . PRO A 1 99 ? 25.635 0.048 -46.413 1.00 93.25 99 PRO A CA 1
ATOM 841 C C . PRO A 1 99 ? 25.563 -1.046 -45.335 1.00 93.25 99 PRO A C 1
ATOM 843 O O . PRO A 1 99 ? 24.738 -0.937 -44.430 1.00 93.25 99 PRO A O 1
ATOM 846 N N . ILE A 1 100 ? 26.432 -2.067 -45.381 1.00 94.25 100 ILE A N 1
ATOM 847 C CA . ILE A 1 100 ? 26.450 -3.167 -44.397 1.00 94.25 100 ILE A CA 1
ATOM 848 C C . ILE A 1 100 ? 26.839 -2.644 -43.008 1.00 94.25 100 ILE A C 1
ATOM 850 O O . ILE A 1 100 ? 26.137 -2.887 -42.025 1.00 94.25 100 ILE A O 1
ATOM 854 N N . LEU A 1 101 ? 27.934 -1.885 -42.919 1.00 92.50 101 LEU A N 1
ATOM 855 C CA . LEU A 1 101 ? 28.391 -1.288 -41.665 1.00 92.50 101 LEU A CA 1
ATOM 856 C C . LEU A 1 101 ? 27.405 -0.230 -41.162 1.00 92.50 101 LEU A C 1
ATOM 858 O O . LEU A 1 101 ? 27.122 -0.180 -39.965 1.00 92.50 101 LEU A O 1
ATOM 862 N N . GLY A 1 102 ? 26.828 0.571 -42.064 1.00 93.00 102 GLY A N 1
ATOM 863 C CA . GLY A 1 102 ? 25.762 1.514 -41.727 1.00 93.00 102 GLY A CA 1
ATOM 864 C C . GLY A 1 102 ? 24.558 0.819 -41.083 1.00 93.00 102 GLY A C 1
ATOM 865 O O . GLY A 1 102 ? 24.109 1.234 -40.014 1.00 93.00 102 GLY A O 1
ATOM 866 N N . ALA A 1 103 ? 24.080 -0.280 -41.676 1.00 93.88 103 ALA A N 1
ATOM 867 C CA . ALA A 1 103 ? 22.975 -1.072 -41.135 1.00 93.88 103 ALA A CA 1
ATOM 868 C C . ALA A 1 103 ? 23.302 -1.677 -39.758 1.00 93.88 103 ALA A C 1
ATOM 870 O O . ALA A 1 103 ? 22.458 -1.655 -38.859 1.00 93.88 103 ALA A O 1
ATOM 871 N N . PHE A 1 104 ? 24.534 -2.157 -39.558 1.00 94.25 104 PHE A N 1
ATOM 872 C CA . PHE A 1 104 ? 24.977 -2.676 -38.264 1.00 94.25 104 PHE A CA 1
ATOM 873 C C . PHE A 1 104 ? 24.949 -1.597 -37.170 1.00 94.25 104 PHE A C 1
ATOM 875 O O . PHE A 1 104 ? 24.388 -1.821 -36.096 1.00 94.25 104 PHE A O 1
ATOM 882 N N . VAL A 1 105 ? 25.480 -0.401 -37.454 1.00 92.94 105 VAL A N 1
ATOM 883 C CA . VAL A 1 105 ? 25.466 0.725 -36.502 1.00 92.94 105 VAL A CA 1
ATOM 884 C C . VAL A 1 105 ? 24.036 1.174 -36.189 1.00 92.94 105 VAL A C 1
ATOM 886 O O . VAL A 1 105 ? 23.720 1.408 -35.024 1.00 92.94 105 VAL A O 1
ATOM 889 N N . VAL A 1 106 ? 23.150 1.235 -37.192 1.00 93.25 106 VAL A N 1
ATOM 890 C CA . VAL A 1 106 ? 21.717 1.531 -36.996 1.00 93.25 106 VAL A CA 1
ATOM 891 C C . VAL A 1 106 ? 21.075 0.512 -36.050 1.00 93.25 106 VAL A C 1
ATOM 893 O O . VAL A 1 106 ? 20.354 0.895 -35.131 1.00 93.25 106 VAL A O 1
ATOM 896 N N . SER A 1 107 ? 21.334 -0.782 -36.252 1.00 93.50 107 SER A N 1
ATOM 897 C CA . SER A 1 107 ? 20.776 -1.843 -35.406 1.00 93.50 107 SER A CA 1
ATOM 898 C C . SER A 1 107 ? 21.279 -1.747 -33.963 1.00 93.50 107 SER A C 1
ATOM 900 O O . SER A 1 107 ? 20.485 -1.825 -33.024 1.00 93.50 107 SER A O 1
ATOM 902 N N . ALA A 1 108 ? 22.583 -1.529 -33.774 1.00 92.44 108 ALA A N 1
ATOM 903 C CA . ALA A 1 108 ? 23.174 -1.347 -32.450 1.00 92.44 108 ALA A CA 1
ATOM 904 C C . ALA A 1 108 ? 22.594 -0.116 -31.730 1.00 92.44 108 ALA A C 1
ATOM 906 O O . ALA A 1 108 ? 22.245 -0.183 -30.552 1.00 92.44 108 ALA A O 1
ATOM 907 N N . HIS A 1 109 ? 22.420 0.992 -32.454 1.00 92.56 109 HIS A N 1
ATOM 908 C CA . HIS A 1 109 ? 21.816 2.215 -31.928 1.00 92.56 109 HIS A CA 1
ATOM 909 C C . HIS A 1 109 ? 20.356 2.013 -31.500 1.00 92.56 109 HIS A C 1
ATOM 911 O O . HIS A 1 109 ? 20.002 2.383 -30.380 1.00 92.56 109 HIS A O 1
ATOM 917 N N . ARG A 1 110 ? 19.536 1.328 -32.312 1.00 91.88 110 ARG A N 1
ATOM 918 C CA . ARG A 1 110 ? 18.157 0.960 -31.933 1.00 91.88 110 ARG A CA 1
ATOM 919 C C . ARG A 1 110 ? 18.111 0.138 -30.646 1.00 91.88 110 ARG A C 1
ATOM 921 O O . ARG A 1 110 ? 17.241 0.376 -29.811 1.00 91.88 110 ARG A O 1
ATOM 928 N N . SER A 1 111 ? 19.045 -0.795 -30.455 1.00 93.75 111 SER A N 1
ATOM 929 C CA . SER A 1 111 ? 19.125 -1.590 -29.222 1.00 93.75 111 SER A CA 1
ATOM 930 C C . SER A 1 111 ? 19.396 -0.719 -27.990 1.00 93.75 111 SER A C 1
ATOM 932 O O . SER A 1 111 ? 18.753 -0.908 -26.960 1.00 93.75 111 SER A O 1
ATOM 934 N N . ILE A 1 112 ? 20.305 0.257 -28.093 1.00 91.50 112 ILE A N 1
ATOM 935 C CA . ILE A 1 112 ? 20.627 1.190 -26.997 1.00 91.50 112 ILE A CA 1
ATOM 936 C C . ILE A 1 112 ? 19.427 2.085 -26.678 1.00 91.50 112 ILE A C 1
ATOM 938 O O . ILE A 1 112 ? 19.072 2.254 -25.511 1.00 91.50 112 ILE A O 1
ATOM 942 N N . GLN A 1 113 ? 18.760 2.616 -27.706 1.00 90.50 113 GLN A N 1
ATOM 943 C CA . GLN A 1 113 ? 17.548 3.414 -27.523 1.00 90.50 113 GLN A CA 1
ATOM 944 C C . GLN A 1 113 ? 16.432 2.606 -26.860 1.00 90.50 113 GLN A C 1
ATOM 946 O O . GLN A 1 113 ? 15.795 3.098 -25.932 1.00 90.50 113 GLN A O 1
ATOM 951 N N . THR A 1 114 ? 16.231 1.359 -27.290 1.00 94.00 114 THR A N 1
ATOM 952 C CA . THR A 1 114 ? 15.222 0.465 -26.706 1.00 94.00 114 THR A CA 1
ATOM 953 C C . THR A 1 114 ? 15.530 0.194 -25.234 1.00 94.00 114 THR A C 1
ATOM 955 O O . THR A 1 114 ? 14.649 0.338 -24.394 1.00 94.00 114 THR A O 1
ATOM 958 N N . ALA A 1 115 ? 16.788 -0.101 -24.888 1.00 93.44 115 ALA A N 1
ATOM 959 C CA . ALA A 1 115 ? 17.201 -0.287 -23.497 1.00 93.44 115 ALA A CA 1
ATOM 960 C C . ALA A 1 115 ? 16.936 0.965 -22.641 1.00 93.44 115 ALA A C 1
ATOM 962 O O . ALA A 1 115 ? 16.416 0.860 -21.530 1.00 93.44 115 ALA A O 1
ATOM 963 N N . LYS A 1 116 ? 17.218 2.162 -23.173 1.00 93.12 116 LYS A N 1
ATOM 964 C CA . LYS A 1 116 ? 16.940 3.418 -22.467 1.00 93.12 116 LYS A CA 1
ATOM 965 C C . LYS A 1 116 ? 15.445 3.674 -22.290 1.00 93.12 116 LYS A C 1
ATOM 967 O O . LYS A 1 116 ? 15.020 4.142 -21.235 1.00 93.12 116 LYS A O 1
ATOM 972 N N . GLN A 1 117 ? 14.646 3.368 -23.308 1.00 92.75 117 GLN A N 1
ATOM 973 C CA . GLN A 1 117 ? 13.191 3.482 -23.244 1.00 92.75 117 GLN A CA 1
ATOM 974 C C . GLN A 1 117 ? 12.602 2.528 -22.209 1.00 92.75 117 GLN A C 1
ATOM 976 O O . GLN A 1 117 ? 11.729 2.951 -21.454 1.00 92.75 117 GLN A O 1
ATOM 981 N N . ILE A 1 118 ? 13.106 1.292 -22.120 1.00 93.19 118 ILE A N 1
ATOM 982 C CA . ILE A 1 118 ? 12.725 0.340 -21.069 1.00 93.19 118 ILE A CA 1
ATOM 983 C C . ILE A 1 118 ? 13.053 0.932 -19.697 1.00 93.19 118 ILE A C 1
ATOM 985 O O . ILE A 1 118 ? 12.157 1.041 -18.871 1.00 93.19 118 ILE A O 1
ATOM 989 N N . GLU A 1 119 ? 14.275 1.426 -19.481 1.00 93.44 119 GLU A N 1
ATOM 990 C CA . GLU A 1 119 ? 14.684 2.019 -18.197 1.00 93.44 119 GLU A CA 1
ATOM 991 C C . GLU A 1 119 ? 13.782 3.199 -17.775 1.00 93.44 119 GLU A C 1
ATOM 993 O O . GLU A 1 119 ? 13.352 3.300 -16.624 1.00 93.44 119 GLU A O 1
ATOM 998 N N . VAL A 1 120 ? 13.481 4.116 -18.700 1.00 93.12 120 VAL A N 1
ATOM 999 C CA . VAL A 1 120 ? 12.601 5.268 -18.433 1.00 93.12 120 VAL A CA 1
ATOM 1000 C C . VAL A 1 120 ? 11.162 4.815 -18.183 1.00 93.12 120 VAL A C 1
ATOM 1002 O O . VAL A 1 120 ? 10.505 5.333 -17.278 1.00 93.12 120 VAL A O 1
ATOM 1005 N N . THR A 1 121 ? 10.684 3.830 -18.943 1.00 93.94 121 THR A N 1
ATOM 1006 C CA . THR A 1 121 ? 9.339 3.263 -18.790 1.00 93.94 121 THR A CA 1
ATOM 1007 C C . THR A 1 121 ? 9.203 2.526 -17.465 1.00 93.94 121 THR A C 1
ATOM 1009 O O . THR A 1 121 ? 8.215 2.722 -16.774 1.00 93.94 121 THR A O 1
ATOM 1012 N N . GLU A 1 122 ? 10.201 1.756 -17.037 1.00 91.94 122 GLU A N 1
ATOM 1013 C CA . GLU A 1 122 ? 10.219 1.100 -15.728 1.00 91.94 122 GLU A CA 1
ATOM 1014 C C . GLU A 1 122 ? 10.166 2.115 -14.585 1.00 91.94 122 GLU A C 1
ATOM 1016 O O . GLU A 1 122 ? 9.397 1.942 -13.639 1.00 91.94 122 GLU A O 1
ATOM 1021 N N . LYS A 1 123 ? 10.945 3.203 -14.674 1.00 90.75 123 LYS A N 1
ATOM 1022 C CA . LYS A 1 123 ? 10.889 4.292 -13.687 1.00 90.75 123 LYS A CA 1
ATOM 1023 C C . LYS A 1 123 ? 9.503 4.927 -13.642 1.00 90.75 123 LYS A C 1
ATOM 1025 O O . LYS A 1 123 ? 8.966 5.108 -12.554 1.00 90.75 123 LYS A O 1
ATOM 1030 N N . LYS A 1 124 ? 8.913 5.224 -14.802 1.00 91.88 124 LYS A N 1
ATOM 1031 C CA . LYS A 1 124 ? 7.559 5.779 -14.892 1.00 91.88 124 LYS A CA 1
ATOM 1032 C C . LYS A 1 124 ? 6.514 4.812 -14.330 1.00 91.88 124 LYS A C 1
ATOM 1034 O O . LYS A 1 124 ? 5.716 5.212 -13.494 1.00 91.88 124 LYS A O 1
ATOM 1039 N N . ASN A 1 125 ? 6.571 3.540 -14.710 1.00 91.94 125 ASN A N 1
ATOM 1040 C CA . ASN A 1 125 ? 5.644 2.512 -14.247 1.00 91.94 125 ASN A CA 1
ATOM 1041 C C . ASN A 1 125 ? 5.681 2.367 -12.723 1.00 91.94 125 ASN A C 1
ATOM 1043 O O . ASN A 1 125 ? 4.629 2.255 -12.109 1.00 91.94 125 ASN A O 1
ATOM 1047 N N . LYS A 1 126 ? 6.862 2.422 -12.091 1.00 90.06 126 LYS A N 1
ATOM 1048 C CA . LYS A 1 126 ? 6.969 2.403 -10.620 1.00 90.06 126 LYS A CA 1
ATOM 1049 C C . LYS A 1 126 ? 6.226 3.573 -9.974 1.00 90.06 126 LYS A C 1
ATOM 1051 O O . LYS A 1 126 ? 5.485 3.374 -9.016 1.00 90.06 126 LYS A O 1
ATOM 1056 N N . VAL A 1 127 ? 6.398 4.776 -10.521 1.00 91.81 127 VAL A N 1
ATOM 1057 C CA . VAL A 1 127 ? 5.707 5.988 -10.055 1.00 91.81 127 VAL A CA 1
ATOM 1058 C C . VAL A 1 127 ? 4.194 5.866 -10.253 1.00 91.81 127 VAL A C 1
ATOM 1060 O O . VAL A 1 127 ? 3.426 6.116 -9.325 1.00 91.81 127 VAL A O 1
ATOM 1063 N N . ASP A 1 128 ? 3.763 5.436 -11.437 1.00 93.75 128 ASP A N 1
ATOM 1064 C CA . ASP A 1 128 ? 2.349 5.304 -11.785 1.00 93.75 128 ASP A CA 1
ATOM 1065 C C . ASP A 1 128 ? 1.655 4.231 -10.931 1.00 93.75 128 ASP A C 1
ATOM 1067 O O . ASP A 1 128 ? 0.554 4.468 -10.431 1.00 93.75 128 ASP A O 1
ATOM 1071 N N . ILE A 1 129 ? 2.306 3.086 -10.690 1.00 91.50 129 ILE A N 1
ATOM 1072 C CA . 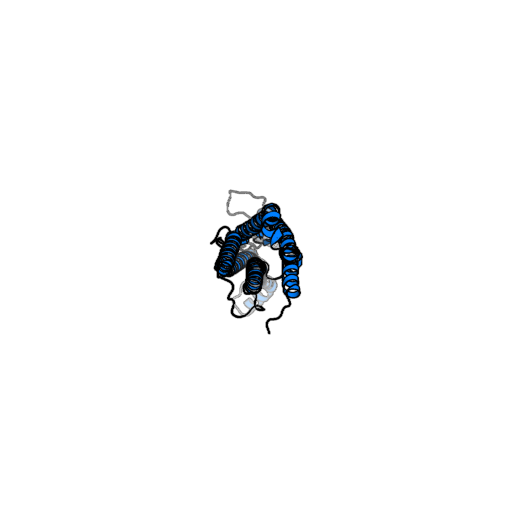ILE A 1 129 ? 1.810 2.028 -9.795 1.00 91.50 129 ILE A CA 1
ATOM 1073 C C . ILE A 1 129 ? 1.648 2.569 -8.374 1.00 91.50 129 ILE A C 1
ATOM 1075 O O . ILE A 1 129 ? 0.588 2.388 -7.776 1.00 91.50 129 ILE A O 1
ATOM 1079 N N . TYR A 1 130 ? 2.662 3.267 -7.851 1.00 92.31 130 TYR A N 1
ATOM 1080 C CA . TYR A 1 130 ? 2.619 3.872 -6.520 1.00 92.31 130 TYR A CA 1
ATOM 1081 C C . TYR A 1 130 ? 1.414 4.809 -6.360 1.00 92.31 130 TYR A C 1
ATOM 1083 O O . TYR A 1 130 ? 0.601 4.640 -5.449 1.00 92.31 130 TYR A O 1
ATOM 1091 N N . TYR A 1 131 ? 1.248 5.771 -7.273 1.00 93.00 131 TYR A N 1
ATOM 1092 C CA . TYR A 1 131 ? 0.150 6.734 -7.186 1.00 93.00 131 TYR A CA 1
ATOM 1093 C C . TYR A 1 131 ? -1.217 6.091 -7.425 1.00 93.00 131 TYR A C 1
ATOM 1095 O O . TYR A 1 131 ? -2.181 6.464 -6.757 1.00 93.00 131 TYR A O 1
ATOM 1103 N N . THR A 1 132 ? -1.308 5.114 -8.330 1.00 94.12 132 THR A N 1
ATOM 1104 C CA . THR A 1 132 ? -2.554 4.386 -8.602 1.00 94.12 132 THR A CA 1
ATOM 1105 C C . THR A 1 132 ? -2.985 3.572 -7.387 1.00 94.12 132 THR A C 1
ATOM 1107 O O . THR A 1 132 ? -4.130 3.698 -6.956 1.00 94.12 132 THR A O 1
ATOM 1110 N N . ARG A 1 133 ? -2.067 2.810 -6.775 1.00 91.25 133 ARG A N 1
ATOM 1111 C CA . ARG A 1 133 ? -2.336 2.041 -5.552 1.00 91.25 133 ARG A CA 1
ATOM 1112 C C . ARG A 1 133 ? -2.772 2.955 -4.414 1.00 91.25 133 ARG A C 1
ATOM 1114 O O . ARG A 1 133 ? -3.806 2.720 -3.800 1.00 91.25 133 ARG A O 1
ATOM 1121 N N . ARG A 1 134 ? -2.016 4.026 -4.163 1.00 92.69 134 ARG A N 1
ATOM 1122 C CA . ARG A 1 134 ? -2.333 4.982 -3.099 1.00 92.69 134 ARG A CA 1
ATOM 1123 C C . ARG A 1 134 ? -3.691 5.650 -3.316 1.00 92.69 134 ARG A C 1
ATOM 1125 O O . ARG A 1 134 ? -4.442 5.826 -2.361 1.00 92.69 134 ARG A O 1
ATOM 1132 N N . LYS A 1 135 ? -4.021 6.015 -4.559 1.00 94.44 135 LYS A N 1
ATOM 1133 C CA . LYS A 1 135 ? -5.329 6.579 -4.913 1.00 94.44 135 LYS A CA 1
ATOM 1134 C C . LYS A 1 135 ? -6.453 5.572 -4.664 1.00 94.44 135 LYS A C 1
ATOM 1136 O O . LYS A 1 135 ? -7.419 5.933 -4.003 1.00 94.44 135 LYS A O 1
ATOM 1141 N N . PHE A 1 136 ? -6.293 4.335 -5.131 1.00 94.06 136 PHE A N 1
ATOM 1142 C CA . PHE A 1 136 ? -7.265 3.262 -4.922 1.00 94.06 136 PHE A CA 1
ATOM 1143 C C . PHE A 1 136 ? -7.522 3.022 -3.428 1.00 94.06 136 PHE A C 1
ATOM 1145 O O . PHE A 1 136 ? -8.662 3.080 -2.982 1.00 94.06 136 PHE A O 1
ATOM 1152 N N . ILE A 1 137 ? -6.463 2.861 -2.630 1.00 94.56 137 ILE A N 1
ATOM 1153 C CA . ILE A 1 137 ? -6.577 2.664 -1.178 1.00 94.56 137 ILE A CA 1
ATOM 1154 C C . ILE A 1 137 ? -7.276 3.854 -0.513 1.00 94.56 137 ILE A C 1
ATOM 1156 O O . ILE A 1 137 ? -8.171 3.671 0.305 1.00 94.56 137 ILE A O 1
ATOM 1160 N N . LYS A 1 138 ? -6.917 5.087 -0.883 1.00 94.69 138 LYS A N 1
ATOM 1161 C CA . LYS A 1 138 ? -7.560 6.297 -0.354 1.00 94.69 138 LYS A CA 1
ATOM 1162 C C . LYS A 1 138 ? -9.064 6.326 -0.647 1.00 94.69 138 LYS A C 1
ATOM 1164 O O . LYS A 1 138 ? -9.837 6.741 0.216 1.00 94.69 138 LYS A O 1
ATOM 1169 N N . GLU A 1 139 ? -9.466 5.941 -1.855 1.00 94.75 139 GLU A N 1
ATOM 1170 C CA . GLU A 1 139 ? -10.875 5.846 -2.252 1.00 94.75 139 GLU A CA 1
ATOM 1171 C C . GLU A 1 139 ? -11.597 4.793 -1.403 1.00 94.75 139 GLU A C 1
ATOM 1173 O O . GLU A 1 139 ? -12.571 5.134 -0.742 1.00 94.75 139 GLU A O 1
ATOM 1178 N N . GLN A 1 140 ? -11.045 3.581 -1.285 1.00 95.12 140 GLN A N 1
ATOM 1179 C CA . GLN A 1 140 ? -11.625 2.514 -0.456 1.00 95.12 140 GLN A CA 1
ATOM 1180 C C . GLN A 1 140 ? -11.759 2.909 1.025 1.00 95.12 140 GLN A C 1
ATOM 1182 O O . GLN A 1 140 ? -12.807 2.711 1.631 1.00 95.12 140 GLN A O 1
ATOM 1187 N N . LEU A 1 141 ? -10.733 3.535 1.609 1.00 95.12 141 LEU A N 1
ATOM 1188 C CA . LEU A 1 141 ? -10.777 4.016 2.995 1.00 95.12 141 LEU A CA 1
ATOM 1189 C C . LEU A 1 141 ? -11.835 5.115 3.200 1.00 95.12 141 LEU A C 1
ATOM 1191 O O . LEU A 1 141 ? -12.404 5.238 4.279 1.00 95.12 141 LEU A O 1
ATOM 1195 N N . SER A 1 142 ? -12.117 5.925 2.179 1.00 93.44 142 SER A N 1
ATOM 1196 C CA . SER A 1 142 ? -13.127 6.989 2.268 1.00 93.44 142 SER A CA 1
ATOM 1197 C C . SER A 1 142 ? -14.559 6.439 2.333 1.00 93.44 142 SER A C 1
ATOM 1199 O O . SER A 1 142 ? -15.450 7.123 2.844 1.00 93.44 142 SER A O 1
ATOM 1201 N N . ASP A 1 143 ? -14.769 5.216 1.841 1.00 93.06 143 ASP A N 1
ATOM 1202 C CA . ASP A 1 143 ? -16.069 4.545 1.812 1.00 93.06 143 ASP A CA 1
ATOM 1203 C C . ASP A 1 143 ? -16.386 3.792 3.116 1.00 93.06 143 ASP A C 1
ATOM 1205 O O . ASP A 1 143 ? -17.554 3.486 3.376 1.00 93.06 143 ASP A O 1
ATOM 1209 N N . ILE A 1 144 ? -15.384 3.557 3.974 1.00 92.38 144 ILE A N 1
ATOM 1210 C CA . ILE A 1 144 ? -15.562 2.903 5.277 1.00 92.38 144 ILE A CA 1
ATOM 1211 C C . ILE A 1 144 ? -16.415 3.772 6.206 1.00 92.38 144 ILE A C 1
ATOM 1213 O O . ILE A 1 144 ? -16.162 4.969 6.398 1.00 92.38 144 ILE A O 1
ATOM 1217 N N . LYS A 1 145 ? -17.402 3.135 6.844 1.00 90.00 145 LYS A N 1
ATOM 1218 C CA . LYS A 1 145 ? -18.254 3.740 7.870 1.00 90.00 145 LYS A CA 1
ATOM 1219 C C . LYS A 1 145 ? -18.438 2.799 9.051 1.00 90.00 145 LYS A C 1
ATOM 1221 O O . LYS A 1 145 ? -18.636 1.603 8.862 1.00 90.00 145 LYS A O 1
ATOM 1226 N N . THR A 1 146 ? -18.440 3.355 10.257 1.00 87.12 146 THR A N 1
ATOM 1227 C CA . THR A 1 146 ? -18.838 2.621 11.468 1.00 87.12 146 THR A CA 1
ATOM 1228 C C . THR A 1 146 ? -20.366 2.503 11.553 1.00 87.12 146 THR A C 1
ATOM 1230 O O . THR A 1 146 ? -21.089 3.192 10.824 1.00 87.12 146 THR A O 1
ATOM 1233 N N . LEU A 1 147 ? -20.885 1.685 12.481 1.00 82.31 147 LEU A N 1
ATOM 1234 C CA . LEU A 1 147 ? -22.333 1.606 12.755 1.00 82.31 147 LEU A CA 1
ATOM 1235 C C . LEU A 1 147 ? -22.923 2.969 13.146 1.00 82.31 147 LEU A C 1
ATOM 1237 O O . LEU A 1 147 ? -24.065 3.271 12.812 1.00 82.31 147 LEU A O 1
ATOM 1241 N N . ASN A 1 148 ? -22.118 3.825 13.778 1.00 81.56 148 ASN A N 1
ATOM 1242 C CA . ASN A 1 148 ? -22.512 5.173 14.187 1.00 81.56 148 ASN A CA 1
ATOM 1243 C C . ASN A 1 148 ? -22.353 6.213 13.061 1.00 81.56 148 ASN A C 1
ATOM 1245 O O . ASN A 1 148 ? -22.341 7.419 13.325 1.00 81.56 148 ASN A O 1
ATOM 1249 N N . ASN A 1 149 ? -22.206 5.760 11.809 1.00 85.19 149 ASN A N 1
ATOM 1250 C CA . ASN A 1 149 ? -21.994 6.593 10.623 1.00 85.19 149 ASN A CA 1
ATOM 1251 C C . ASN A 1 149 ? -20.752 7.504 10.744 1.00 85.19 149 ASN A C 1
ATOM 1253 O O . ASN A 1 149 ? -20.681 8.573 10.131 1.00 85.19 149 ASN A O 1
ATOM 1257 N N . GLU A 1 150 ? -19.771 7.087 11.547 1.00 89.62 150 GLU A N 1
ATOM 1258 C CA . GLU A 1 150 ? -18.472 7.745 11.641 1.00 89.62 150 GLU A CA 1
ATOM 1259 C C . GLU A 1 150 ? -17.624 7.335 10.439 1.00 89.62 150 GLU A C 1
ATOM 1261 O O . GLU A 1 150 ? -17.655 6.186 10.001 1.00 89.62 150 GLU A O 1
ATOM 1266 N N . LYS A 1 151 ? -16.863 8.286 9.905 1.00 92.94 151 LYS A N 1
ATOM 1267 C CA . LYS A 1 151 ? -16.014 8.105 8.721 1.00 92.94 151 LYS A CA 1
ATOM 1268 C C . LYS A 1 151 ? -14.551 8.320 9.055 1.00 92.94 151 LYS A C 1
ATOM 1270 O O . LYS A 1 151 ? -14.234 9.024 10.017 1.00 92.94 151 LYS A O 1
ATOM 1275 N N . ILE A 1 152 ? -13.668 7.812 8.203 1.00 93.94 152 ILE A N 1
ATOM 1276 C CA . ILE A 1 152 ? -12.251 8.173 8.233 1.00 93.94 152 ILE A CA 1
ATOM 1277 C C . ILE A 1 152 ? -12.112 9.636 7.791 1.00 93.94 152 ILE A C 1
ATOM 1279 O O . ILE A 1 152 ? -12.416 10.002 6.658 1.00 93.94 152 ILE A O 1
ATOM 1283 N N . SER A 1 153 ? -11.667 10.485 8.714 1.00 92.38 153 SER A N 1
ATOM 1284 C CA . SER A 1 153 ? -11.493 11.927 8.524 1.00 92.38 153 SER A CA 1
ATOM 1285 C C . SER A 1 153 ? -10.389 12.244 7.519 1.00 92.38 153 SER A C 1
ATOM 128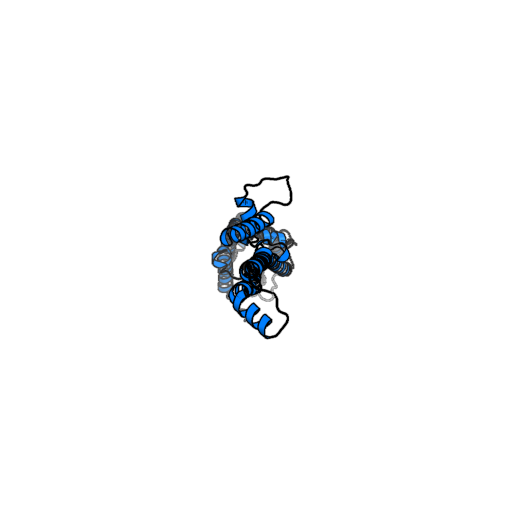7 O O . SER A 1 153 ? -10.547 13.126 6.673 1.00 92.38 153 SER A O 1
ATOM 1289 N N . ASN A 1 154 ? -9.274 11.510 7.590 1.00 92.50 154 ASN A N 1
ATOM 1290 C CA . ASN A 1 154 ? -8.127 11.713 6.723 1.00 92.50 154 ASN A CA 1
ATOM 1291 C C . ASN A 1 154 ? -7.491 10.381 6.281 1.00 92.50 154 ASN A C 1
ATOM 1293 O O . ASN A 1 154 ? -6.506 9.923 6.868 1.00 92.50 154 ASN A O 1
ATOM 1297 N N . PRO A 1 155 ? -7.998 9.789 5.184 1.00 94.50 155 PRO A N 1
ATOM 1298 C CA . PRO A 1 155 ? -7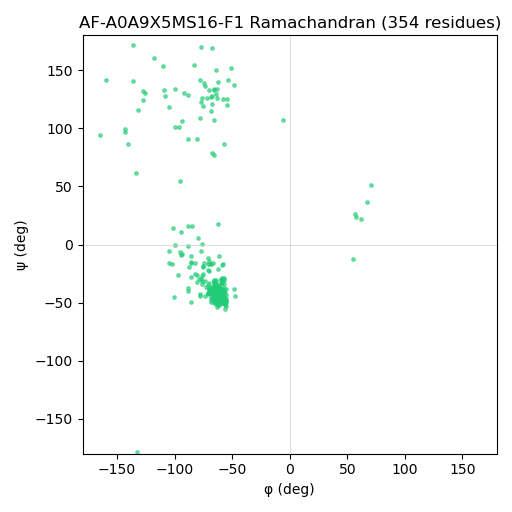.466 8.545 4.629 1.00 94.50 155 PRO A CA 1
ATOM 1299 C C . PRO A 1 155 ? -5.983 8.622 4.253 1.00 94.50 155 PRO A C 1
ATOM 1301 O O . PRO A 1 155 ? -5.264 7.632 4.338 1.00 94.50 155 PRO A O 1
ATOM 1304 N N . ASN A 1 156 ? -5.499 9.804 3.856 1.00 92.25 156 ASN A N 1
ATOM 1305 C CA . ASN A 1 156 ? -4.097 9.990 3.491 1.00 92.25 156 ASN A CA 1
ATOM 1306 C C . ASN A 1 156 ? -3.174 9.916 4.710 1.00 92.25 156 ASN A C 1
ATOM 1308 O O . ASN A 1 156 ? -2.096 9.342 4.601 1.00 92.25 156 ASN A O 1
ATOM 1312 N N . ILE A 1 157 ? -3.564 10.512 5.841 1.00 92.12 157 ILE A N 1
ATOM 1313 C CA . ILE A 1 157 ? -2.782 10.420 7.081 1.00 92.12 157 ILE A CA 1
ATOM 1314 C C . ILE A 1 157 ? -2.797 8.983 7.585 1.00 92.12 157 ILE A C 1
ATOM 1316 O O . ILE A 1 157 ? -1.736 8.456 7.906 1.00 92.12 157 ILE A O 1
ATOM 1320 N N . LEU A 1 158 ? -3.967 8.336 7.584 1.00 94.75 158 LEU A N 1
ATOM 1321 C CA . LEU A 1 158 ? -4.089 6.935 7.974 1.00 94.75 158 LEU A CA 1
ATOM 1322 C C . LEU A 1 158 ? -3.155 6.042 7.151 1.00 94.75 158 LEU A C 1
ATOM 1324 O O . LEU A 1 158 ? -2.372 5.283 7.708 1.00 94.75 158 LEU A O 1
ATOM 1328 N N . TYR A 1 159 ? -3.166 6.202 5.830 1.00 94.12 159 TYR A N 1
ATOM 1329 C CA . TYR A 1 159 ? -2.254 5.497 4.939 1.00 94.12 159 TYR A CA 1
ATOM 1330 C C . TYR A 1 159 ? -0.777 5.708 5.312 1.00 94.12 159 TYR A C 1
ATOM 1332 O O . TYR A 1 159 ? -0.021 4.750 5.448 1.00 94.12 159 TYR A O 1
ATOM 1340 N N . MET A 1 160 ? -0.371 6.961 5.534 1.00 92.06 160 MET A N 1
ATOM 1341 C CA . MET A 1 160 ? 1.009 7.309 5.898 1.00 92.06 160 MET A CA 1
ATOM 1342 C C . MET A 1 160 ? 1.416 6.825 7.299 1.00 92.06 160 MET A C 1
ATOM 1344 O O . MET A 1 160 ? 2.606 6.789 7.591 1.00 92.06 160 MET A O 1
ATOM 1348 N N . LYS A 1 161 ? 0.464 6.467 8.171 1.00 93.50 161 LYS A N 1
ATOM 1349 C CA . LYS A 1 161 ? 0.755 5.828 9.465 1.00 93.50 161 LYS A CA 1
ATOM 1350 C C . LYS A 1 161 ? 1.113 4.352 9.313 1.00 93.50 161 LYS A C 1
ATOM 1352 O O . LYS A 1 161 ? 1.931 3.858 10.075 1.00 93.50 161 LYS A O 1
ATOM 1357 N N . PHE A 1 162 ? 0.510 3.660 8.346 1.00 92.88 162 PHE A N 1
ATOM 1358 C CA . PHE A 1 162 ? 0.757 2.236 8.098 1.00 92.88 162 PHE A CA 1
ATOM 1359 C C . PHE A 1 162 ? 1.937 1.970 7.161 1.00 92.88 162 PHE A C 1
ATOM 1361 O O . PHE A 1 162 ? 2.462 0.855 7.156 1.00 92.88 162 PHE A O 1
ATOM 1368 N N . PHE A 1 163 ? 2.353 2.967 6.378 1.00 92.56 163 PHE A N 1
ATOM 1369 C CA . PHE A 1 163 ? 3.414 2.820 5.390 1.00 92.56 163 PHE A CA 1
ATOM 1370 C C . PHE A 1 163 ? 4.504 3.874 5.539 1.00 92.56 163 PHE A C 1
ATOM 1372 O O . PHE A 1 163 ? 4.232 5.075 5.528 1.00 92.56 163 PHE A O 1
ATOM 1379 N N . THR A 1 164 ? 5.757 3.423 5.534 1.00 89.94 164 THR A N 1
ATOM 1380 C CA . THR A 1 164 ? 6.915 4.289 5.315 1.00 89.94 164 THR A CA 1
ATOM 1381 C C . THR A 1 164 ? 7.407 4.202 3.883 1.00 89.94 164 THR A C 1
ATOM 1383 O O . THR A 1 164 ? 7.578 3.127 3.301 1.00 89.94 164 THR A O 1
ATOM 1386 N N . LEU A 1 165 ? 7.660 5.375 3.303 1.00 86.00 165 LEU A N 1
ATOM 1387 C CA . LEU A 1 165 ? 8.234 5.484 1.973 1.00 86.00 165 LEU A CA 1
ATOM 1388 C C . LEU A 1 165 ? 9.737 5.221 2.052 1.00 86.00 165 LEU A C 1
ATOM 1390 O O . LEU A 1 165 ? 10.507 6.053 2.532 1.00 86.00 165 LEU A O 1
ATOM 1394 N N . SER A 1 166 ? 10.155 4.073 1.539 1.00 78.44 166 SER A N 1
ATOM 1395 C CA . SER A 1 166 ? 11.551 3.828 1.203 1.00 78.44 166 SER A CA 1
ATOM 1396 C C . SER A 1 166 ? 11.855 4.411 -0.181 1.00 78.44 166 SER A C 1
ATOM 1398 O O . SER A 1 166 ? 10.963 4.608 -1.012 1.00 78.44 166 SER A O 1
ATOM 1400 N N . GLY A 1 167 ? 13.120 4.759 -0.429 1.00 79.31 167 GLY A N 1
ATOM 1401 C CA . GLY A 1 167 ? 13.526 5.358 -1.701 1.00 79.31 167 GLY A CA 1
ATOM 1402 C C . GLY A 1 167 ? 13.039 4.554 -2.918 1.00 79.31 167 GLY A C 1
ATOM 1403 O O . GLY A 1 167 ? 12.878 3.338 -2.851 1.00 79.31 167 GLY A O 1
ATOM 1404 N N . ASN A 1 168 ? 12.839 5.240 -4.048 1.00 81.19 168 ASN A N 1
ATOM 1405 C CA . ASN A 1 168 ? 12.299 4.679 -5.297 1.00 81.19 168 ASN A CA 1
ATOM 1406 C C . ASN A 1 168 ? 10.824 4.234 -5.251 1.00 81.19 168 ASN A C 1
ATOM 1408 O O . ASN A 1 168 ? 10.472 3.273 -5.929 1.00 81.19 168 ASN A O 1
ATOM 1412 N N . TYR A 1 169 ? 9.957 4.953 -4.527 1.00 84.62 169 TYR A N 1
ATOM 1413 C CA . TYR A 1 169 ? 8.504 4.697 -4.504 1.00 84.62 169 TYR A CA 1
ATOM 1414 C C . TYR A 1 169 ? 8.118 3.308 -3.967 1.00 84.62 169 TYR A C 1
ATOM 1416 O O . TYR A 1 169 ? 7.028 2.808 -4.236 1.00 84.62 169 TYR A O 1
ATOM 1424 N N . ASN A 1 170 ? 9.012 2.700 -3.187 1.00 83.88 170 ASN A N 1
ATOM 1425 C CA . ASN A 1 170 ? 8.769 1.440 -2.505 1.00 83.88 170 ASN A CA 1
ATOM 1426 C C . ASN A 1 170 ? 8.228 1.732 -1.104 1.00 83.88 170 ASN A C 1
ATOM 1428 O O . ASN A 1 170 ? 8.816 2.515 -0.359 1.00 83.88 170 ASN A O 1
ATOM 1432 N N . GLU A 1 171 ? 7.137 1.086 -0.719 1.00 88.75 171 GLU A N 1
ATOM 1433 C CA . GLU A 1 171 ? 6.523 1.273 0.598 1.00 88.75 171 GLU A CA 1
ATOM 1434 C C . GLU A 1 171 ? 6.732 0.036 1.456 1.00 88.75 171 GLU A C 1
ATOM 1436 O O . GLU A 1 171 ? 6.501 -1.083 0.997 1.00 88.75 171 GLU A O 1
ATOM 1441 N N . ASN A 1 172 ? 7.151 0.259 2.698 1.00 88.88 172 ASN A N 1
ATOM 1442 C CA . ASN A 1 172 ? 7.297 -0.777 3.709 1.00 88.88 172 ASN A CA 1
ATOM 1443 C C . ASN A 1 172 ? 6.231 -0.591 4.786 1.00 88.88 172 ASN A C 1
ATOM 1445 O O . ASN A 1 172 ? 5.769 0.527 5.018 1.00 88.88 172 ASN A O 1
ATOM 1449 N N . LYS A 1 173 ? 5.863 -1.687 5.454 1.00 90.25 173 LYS A N 1
ATOM 1450 C CA . LYS A 1 173 ? 4.982 -1.639 6.623 1.00 90.25 173 LYS A CA 1
ATOM 1451 C C . LYS A 1 173 ? 5.656 -0.855 7.744 1.00 90.25 173 LYS A C 1
ATOM 1453 O O . LYS A 1 173 ? 6.814 -1.119 8.070 1.00 90.25 173 LYS A O 1
ATOM 1458 N N . GLU A 1 174 ? 4.917 0.055 8.362 1.00 92.25 174 GLU A N 1
ATOM 1459 C CA . GLU A 1 174 ? 5.398 0.789 9.524 1.00 92.25 174 GLU A CA 1
ATOM 1460 C C . GLU A 1 174 ? 5.251 -0.057 10.791 1.00 92.25 174 GLU A C 1
ATOM 1462 O O . GLU A 1 174 ? 4.218 -0.059 11.462 1.00 92.25 174 GLU A O 1
ATOM 1467 N N . VAL A 1 175 ? 6.310 -0.807 11.100 1.00 90.44 175 VAL A N 1
ATOM 1468 C CA . VAL A 1 175 ? 6.328 -1.811 12.175 1.00 90.44 175 VAL A CA 1
ATOM 1469 C C . VAL A 1 175 ? 5.963 -1.200 13.530 1.00 90.44 175 VAL A C 1
ATOM 1471 O O . VAL A 1 175 ? 5.101 -1.732 14.222 1.00 90.44 175 VAL A O 1
ATOM 1474 N N . LEU A 1 176 ? 6.540 -0.044 13.875 1.00 91.88 176 LEU A N 1
ATOM 1475 C CA . LEU A 1 176 ? 6.297 0.622 15.161 1.00 91.88 176 LEU A CA 1
ATOM 1476 C C . LEU A 1 176 ? 4.825 1.004 15.360 1.00 91.88 176 LEU A C 1
ATOM 1478 O O . LEU A 1 176 ? 4.292 0.906 16.467 1.00 91.88 176 LEU A O 1
ATOM 1482 N N . PHE A 1 177 ? 4.157 1.439 14.290 1.00 92.94 177 PHE A N 1
ATOM 1483 C CA . PHE A 1 177 ? 2.742 1.784 14.352 1.00 92.94 177 PHE A CA 1
ATOM 1484 C C . PHE A 1 177 ? 1.877 0.537 14.576 1.00 92.94 177 PHE A C 1
ATOM 1486 O O . PHE A 1 177 ? 1.003 0.546 15.444 1.00 92.94 177 PHE A O 1
ATOM 1493 N N . ILE A 1 178 ? 2.160 -0.549 13.849 1.00 91.12 178 ILE A N 1
ATOM 1494 C CA . ILE A 1 178 ? 1.454 -1.832 13.986 1.00 91.12 178 ILE A CA 1
ATOM 1495 C C . ILE A 1 178 ? 1.638 -2.406 15.400 1.00 91.12 178 ILE A C 1
ATOM 1497 O O . ILE A 1 178 ? 0.665 -2.830 16.024 1.00 91.12 178 ILE A O 1
ATOM 1501 N N . GLU A 1 179 ? 2.852 -2.356 15.951 1.00 91.88 179 GLU A N 1
ATOM 1502 C CA . GLU A 1 179 ? 3.145 -2.816 17.314 1.00 91.88 179 GLU A CA 1
ATOM 1503 C C . GLU A 1 179 ? 2.377 -2.026 18.382 1.00 91.88 179 GLU A C 1
ATOM 1505 O O . GLU A 1 179 ? 1.784 -2.619 19.287 1.00 91.88 179 GLU A O 1
ATOM 1510 N N . ASN A 1 180 ? 2.339 -0.693 18.271 1.00 92.94 180 ASN A N 1
ATOM 1511 C CA . ASN A 1 180 ? 1.577 0.161 19.187 1.00 92.94 180 ASN A CA 1
ATOM 1512 C C . ASN A 1 180 ? 0.068 -0.133 19.109 1.00 92.94 180 ASN A C 1
ATOM 1514 O O . ASN A 1 180 ? -0.607 -0.264 20.136 1.00 92.94 180 ASN A O 1
ATOM 1518 N N . LEU A 1 181 ? -0.459 -0.320 17.897 1.00 93.44 181 LEU A N 1
ATOM 1519 C CA . LEU A 1 181 ? -1.855 -0.691 17.697 1.00 93.44 181 LEU A CA 1
ATOM 1520 C C . LEU A 1 181 ? -2.164 -2.057 18.334 1.00 93.44 181 LEU A C 1
ATOM 1522 O O . LEU A 1 181 ? -3.149 -2.200 19.062 1.00 93.44 181 LEU A O 1
ATOM 1526 N N . ASN A 1 182 ? -1.278 -3.039 18.162 1.00 92.25 182 ASN A N 1
ATOM 1527 C CA . ASN A 1 182 ? -1.408 -4.355 18.783 1.00 92.25 182 ASN A CA 1
ATOM 1528 C C . ASN A 1 182 ? -1.337 -4.296 20.323 1.00 92.25 182 ASN A C 1
ATOM 1530 O O . ASN A 1 182 ? -2.099 -4.978 21.012 1.00 92.25 182 ASN A O 1
ATOM 1534 N N . TYR A 1 183 ? -0.486 -3.438 20.893 1.00 92.69 183 TYR A N 1
ATOM 1535 C CA . TYR A 1 183 ? -0.431 -3.210 22.341 1.00 92.69 183 TYR A CA 1
ATOM 1536 C C . TYR A 1 183 ? -1.765 -2.681 22.897 1.00 92.69 183 TYR A C 1
ATOM 1538 O O . TYR A 1 183 ? -2.251 -3.142 23.939 1.00 92.69 183 TYR A O 1
ATOM 1546 N N . LYS A 1 184 ? -2.409 -1.753 22.182 1.00 93.12 184 LYS A N 1
ATOM 1547 C CA . LYS A 1 184 ? -3.732 -1.234 22.558 1.00 93.12 184 LYS A CA 1
ATOM 1548 C C . LYS A 1 184 ? -4.821 -2.287 22.447 1.00 93.12 184 LYS A C 1
ATOM 1550 O O . LYS A 1 184 ? -5.642 -2.387 23.355 1.00 93.12 184 LYS A O 1
ATOM 1555 N N . LEU A 1 185 ? -4.790 -3.114 21.405 1.00 93.81 185 LEU A N 1
ATOM 1556 C CA . LEU A 1 185 ? -5.706 -4.247 21.263 1.00 93.81 185 LEU A CA 1
ATOM 1557 C C . LEU A 1 185 ? -5.532 -5.265 22.388 1.00 93.81 185 LEU A C 1
ATOM 1559 O O . LEU A 1 185 ? -6.516 -5.718 22.959 1.00 93.81 185 LEU A O 1
ATOM 1563 N N . LYS A 1 186 ? -4.295 -5.573 22.788 1.00 92.56 186 LYS A N 1
ATOM 1564 C CA . LYS A 1 186 ? -4.028 -6.438 23.945 1.00 92.56 186 LYS A CA 1
ATOM 1565 C C . LYS A 1 186 ? -4.587 -5.848 25.241 1.00 92.56 186 LYS A C 1
ATOM 1567 O O . LYS A 1 186 ? -5.119 -6.572 26.081 1.00 92.56 186 LYS A O 1
ATOM 1572 N N . THR A 1 187 ? -4.485 -4.531 25.397 1.00 90.75 187 THR A N 1
ATOM 1573 C CA . THR A 1 187 ? -5.057 -3.821 26.544 1.00 90.75 187 THR A CA 1
ATOM 1574 C C . THR A 1 187 ? -6.587 -3.894 26.521 1.00 90.75 187 THR A C 1
ATOM 1576 O O . THR A 1 187 ? -7.187 -4.276 27.525 1.00 90.75 187 THR A O 1
ATOM 1579 N N . LEU A 1 188 ? -7.213 -3.604 25.373 1.00 91.38 188 LEU A N 1
ATOM 1580 C CA . LEU A 1 188 ? -8.655 -3.748 25.153 1.00 91.38 188 LEU A CA 1
ATOM 1581 C C . LEU A 1 188 ? -9.118 -5.177 25.447 1.00 91.38 188 LEU A C 1
ATOM 1583 O O . LEU A 1 188 ? -10.116 -5.363 26.137 1.00 91.38 188 LEU A O 1
ATOM 1587 N N . ASN A 1 189 ? -8.350 -6.175 25.018 1.00 89.19 189 ASN A N 1
ATOM 1588 C CA . ASN A 1 189 ? -8.642 -7.572 25.277 1.00 89.19 189 ASN A CA 1
ATOM 1589 C C . ASN A 1 189 ? -8.744 -7.874 26.782 1.00 89.19 189 ASN A C 1
ATOM 1591 O O . ASN A 1 189 ? -9.696 -8.499 27.242 1.00 89.19 189 ASN A O 1
ATOM 1595 N N . GLY A 1 190 ? -7.812 -7.351 27.584 1.00 87.06 190 GLY A N 1
ATOM 1596 C CA . GLY A 1 190 ? -7.873 -7.478 29.042 1.00 87.06 190 GLY A CA 1
ATOM 1597 C C . GLY A 1 190 ? -9.135 -6.859 29.658 1.00 87.06 190 GLY A C 1
ATOM 1598 O O . GLY A 1 190 ? -9.611 -7.340 30.688 1.00 87.06 190 GLY A O 1
ATOM 1599 N N . PHE A 1 191 ? -9.697 -5.818 29.038 1.00 85.19 191 PHE A N 1
ATOM 1600 C CA . PHE A 1 191 ? -10.968 -5.224 29.455 1.00 85.19 191 PHE A CA 1
ATOM 1601 C C . PHE A 1 191 ? -12.176 -6.047 29.011 1.00 85.19 191 PHE A C 1
ATOM 1603 O O . PHE A 1 191 ? -13.048 -6.294 29.840 1.00 85.19 191 PHE A O 1
ATOM 1610 N N . ILE A 1 192 ? -12.198 -6.522 27.761 1.00 84.00 192 ILE A N 1
ATOM 1611 C CA . ILE A 1 192 ? -13.241 -7.425 27.255 1.00 84.00 192 ILE A CA 1
ATOM 1612 C C . ILE A 1 192 ? -13.304 -8.669 28.140 1.00 84.00 192 ILE A C 1
ATOM 1614 O O . ILE A 1 192 ? -14.365 -8.983 28.662 1.00 84.00 192 ILE A O 1
ATOM 1618 N N . PHE A 1 193 ? -12.163 -9.310 28.408 1.00 83.06 193 PHE A N 1
ATOM 1619 C CA . PHE A 1 193 ? -12.102 -10.482 29.276 1.00 83.06 193 PHE A CA 1
ATOM 1620 C C . PHE A 1 193 ? -12.664 -10.204 30.673 1.00 83.06 193 PHE A C 1
ATOM 1622 O O . PHE A 1 193 ? -13.390 -11.032 31.215 1.00 83.06 193 PHE A O 1
ATOM 1629 N N . LYS A 1 194 ? -12.361 -9.046 31.273 1.00 80.44 194 LYS A N 1
ATOM 1630 C CA . LYS A 1 194 ? -12.931 -8.674 32.576 1.00 80.44 194 LYS A CA 1
ATOM 1631 C C . LYS A 1 194 ? -14.437 -8.457 32.495 1.00 80.44 194 LYS A C 1
ATOM 1633 O O . LYS A 1 194 ? -15.135 -8.937 33.378 1.00 80.44 194 LYS A O 1
ATOM 1638 N N . LEU A 1 195 ? -14.938 -7.793 31.455 1.00 75.06 195 LEU A N 1
ATOM 1639 C CA . LEU A 1 195 ? -16.376 -7.614 31.253 1.00 75.06 195 LEU A CA 1
ATOM 1640 C C . LEU A 1 195 ? -17.089 -8.960 31.102 1.00 75.06 195 LEU A C 1
ATOM 1642 O O . LEU A 1 195 ? -18.060 -9.208 31.805 1.00 75.06 195 LEU A O 1
ATOM 1646 N N . THR A 1 196 ? -16.558 -9.856 30.268 1.00 72.00 196 THR A N 1
ATOM 1647 C CA . THR A 1 196 ? -17.181 -11.155 29.981 1.00 72.00 196 THR A CA 1
ATOM 1648 C C . THR A 1 196 ? -17.013 -12.173 31.109 1.00 72.00 196 THR A C 1
ATOM 1650 O O . THR A 1 196 ? -17.832 -13.075 31.231 1.00 72.00 196 THR A O 1
ATOM 1653 N N . SER A 1 197 ? -15.949 -12.073 31.917 1.00 69.00 197 SER A N 1
ATOM 1654 C CA . SER A 1 197 ? -15.624 -13.057 32.970 1.00 69.00 197 SER A CA 1
ATOM 1655 C C . SER A 1 197 ? -15.993 -12.599 34.377 1.00 69.00 197 SER A C 1
ATOM 1657 O O . SER A 1 197 ? -15.994 -13.407 35.310 1.00 69.00 197 SER A O 1
ATOM 1659 N N . SER A 1 198 ? -16.233 -11.302 34.581 1.00 56.84 198 SER A N 1
ATOM 1660 C CA . SER A 1 198 ? -16.636 -10.805 35.891 1.00 56.84 198 SER A CA 1
ATOM 1661 C C . SER A 1 198 ? -17.970 -11.426 36.296 1.00 56.84 198 SER A C 1
ATOM 1663 O O . SER A 1 198 ? -18.908 -11.540 35.512 1.00 56.84 198 SER A O 1
ATOM 1665 N N . LYS A 1 199 ? -18.080 -11.774 37.578 1.00 47.28 199 LYS A N 1
ATOM 1666 C CA . LYS A 1 199 ? -19.335 -12.149 38.245 1.00 47.28 199 LYS A CA 1
ATOM 1667 C C . LYS A 1 199 ? -20.386 -11.018 38.266 1.00 47.28 199 LYS A C 1
ATOM 1669 O O . LYS A 1 199 ? -21.319 -11.112 39.049 1.00 47.28 199 LYS A O 1
ATOM 1674 N N . LEU A 1 200 ? -20.271 -9.984 37.426 1.00 46.88 200 LEU A N 1
ATOM 1675 C CA . LEU A 1 200 ? -21.342 -9.013 37.183 1.00 46.88 200 LEU A CA 1
ATOM 1676 C C . LEU A 1 200 ? -22.627 -9.686 36.655 1.00 46.88 200 LEU A C 1
ATOM 1678 O O . LEU A 1 200 ? -23.692 -9.106 36.766 1.00 46.88 200 LEU A O 1
ATOM 1682 N N . MET A 1 201 ? -22.533 -10.926 36.153 1.00 41.31 201 MET A N 1
ATOM 1683 C CA . MET A 1 201 ? -23.660 -11.761 35.708 1.00 41.31 201 MET A CA 1
ATOM 1684 C C . MET A 1 201 ? -24.205 -12.746 36.763 1.00 41.31 201 MET A C 1
ATOM 1686 O O . MET A 1 201 ? -24.948 -13.662 36.415 1.00 41.31 201 MET A O 1
ATOM 1690 N N . LYS A 1 202 ? -23.812 -12.655 38.044 1.00 40.38 202 LYS A N 1
ATOM 1691 C CA . LYS A 1 202 ? -24.441 -13.465 39.105 1.00 40.38 202 LYS A CA 1
ATOM 1692 C C . LYS A 1 202 ? -25.359 -12.590 39.945 1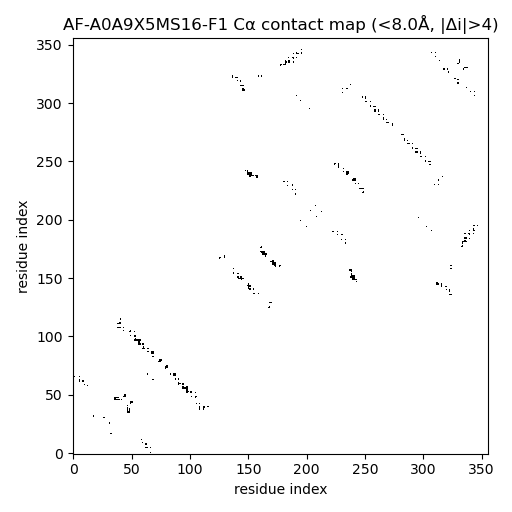.00 40.38 202 LYS A C 1
ATOM 1694 O O . LYS A 1 202 ? -24.854 -11.666 40.574 1.00 40.38 202 LYS A O 1
ATOM 1699 N N . LYS A 1 203 ? -26.653 -12.955 39.927 1.00 40.19 203 LYS A N 1
ATOM 1700 C CA . LYS A 1 203 ? -27.798 -12.436 40.695 1.00 40.19 203 LYS A CA 1
ATOM 1701 C C . LYS A 1 203 ? -27.372 -11.408 41.747 1.00 40.19 203 LYS A C 1
ATOM 1703 O O . LYS A 1 203 ? -26.729 -11.803 42.729 1.00 40.19 203 LYS A O 1
ATOM 1708 N N . PRO A 1 204 ? -27.649 -10.115 41.543 1.00 41.44 204 PRO A N 1
ATOM 1709 C CA . PRO A 1 204 ? -27.200 -9.130 42.492 1.00 41.44 204 PRO A CA 1
ATOM 1710 C C . PRO A 1 204 ? -28.125 -9.236 43.720 1.00 41.44 204 PRO A C 1
ATOM 1712 O O . PRO A 1 204 ? -29.343 -9.160 43.623 1.00 41.44 204 PRO A O 1
ATOM 1715 N N . ASP A 1 205 ? -27.532 -9.552 44.869 1.00 40.91 205 ASP A N 1
ATOM 1716 C CA . ASP A 1 205 ? -28.224 -9.706 46.153 1.00 40.91 205 ASP A CA 1
ATOM 1717 C C . ASP A 1 205 ? -28.781 -8.325 46.551 1.00 40.91 205 ASP A C 1
ATOM 1719 O O . ASP A 1 205 ? -27.997 -7.421 46.861 1.00 40.91 205 ASP A O 1
ATOM 1723 N N . ILE A 1 206 ? -30.104 -8.133 46.455 1.00 42.31 206 ILE A N 1
ATOM 1724 C CA . ILE A 1 206 ? -30.781 -6.824 46.575 1.00 42.31 206 ILE A CA 1
ATOM 1725 C C . ILE A 1 206 ? -30.460 -6.136 47.912 1.00 42.31 206 ILE A C 1
ATOM 1727 O O . ILE A 1 206 ? -30.215 -4.929 47.947 1.00 42.31 206 ILE A O 1
ATOM 1731 N N . ASP A 1 207 ? -30.285 -6.905 48.988 1.00 37.81 207 ASP A N 1
ATOM 1732 C CA . ASP A 1 207 ? -29.939 -6.375 50.313 1.00 37.81 207 ASP A CA 1
ATOM 1733 C C . ASP A 1 207 ? -28.471 -5.912 50.432 1.00 37.81 207 ASP A C 1
ATOM 1735 O O . ASP A 1 207 ? -28.111 -5.161 51.342 1.00 37.81 207 ASP A O 1
ATOM 1739 N N . LYS A 1 208 ? -27.600 -6.309 49.493 1.00 40.66 208 LYS A N 1
ATOM 1740 C CA . LYS A 1 208 ? -26.205 -5.831 49.379 1.00 40.66 208 LYS A CA 1
ATOM 1741 C C . LYS A 1 208 ? -26.000 -4.833 48.237 1.00 40.66 208 LYS A C 1
ATOM 1743 O O . LYS A 1 208 ? -24.923 -4.239 48.132 1.00 40.66 208 LYS A O 1
ATOM 1748 N N . LEU A 1 209 ? -27.031 -4.589 47.427 1.00 37.94 209 LEU A N 1
ATOM 1749 C CA . LEU A 1 209 ? -27.010 -3.733 46.239 1.00 37.94 209 LEU A CA 1
ATOM 1750 C C . LEU A 1 209 ? -26.791 -2.248 46.541 1.00 37.94 209 LEU A C 1
ATOM 1752 O O . LEU A 1 209 ? -26.450 -1.506 45.635 1.00 37.94 209 LEU A O 1
ATOM 1756 N N . SER A 1 210 ? -26.956 -1.793 47.785 1.00 38.91 210 SER A N 1
ATOM 1757 C CA . SER A 1 210 ? -26.715 -0.393 48.171 1.00 38.91 210 SER A CA 1
ATOM 1758 C C . SER A 1 210 ? -25.323 -0.166 48.786 1.00 38.91 210 SER A C 1
ATOM 1760 O O . SER A 1 210 ? -24.749 0.922 48.660 1.00 38.91 210 SER A O 1
ATOM 1762 N N . ALA A 1 211 ? -24.726 -1.199 49.395 1.00 34.19 211 ALA A N 1
ATOM 1763 C CA . ALA A 1 211 ? -23.440 -1.118 50.094 1.00 34.19 211 ALA A CA 1
ATOM 1764 C C . ALA A 1 211 ? -22.256 -1.652 49.260 1.00 34.19 211 ALA A C 1
ATOM 1766 O O . ALA A 1 211 ? -21.235 -0.966 49.147 1.00 34.19 211 ALA A O 1
ATOM 1767 N N . ASP A 1 212 ? -22.394 -2.813 48.604 1.00 35.78 212 ASP A N 1
ATOM 1768 C CA . ASP A 1 212 ? -21.350 -3.382 47.731 1.00 35.78 212 ASP A CA 1
ATOM 1769 C C . ASP A 1 212 ? -21.260 -2.652 46.383 1.00 35.78 212 ASP A C 1
ATOM 1771 O O . ASP A 1 212 ? -20.177 -2.569 45.787 1.00 35.78 212 ASP A O 1
ATOM 1775 N N . PHE A 1 213 ? -22.356 -2.023 45.940 1.00 40.19 213 PHE A N 1
ATOM 1776 C CA . PHE A 1 213 ? -22.346 -1.139 44.776 1.00 40.19 213 PHE A CA 1
ATOM 1777 C C . PHE A 1 213 ? -21.398 0.033 44.946 1.00 40.19 213 PHE A C 1
ATOM 1779 O O . PHE A 1 213 ? -20.842 0.445 43.950 1.00 40.19 213 PHE A O 1
ATOM 1786 N N . ASN A 1 214 ? -21.183 0.592 46.140 1.00 38.28 214 ASN A N 1
ATOM 1787 C CA . ASN A 1 214 ? -20.411 1.835 46.279 1.00 38.28 214 ASN A CA 1
ATOM 1788 C C . ASN A 1 214 ? -18.888 1.631 46.205 1.00 38.28 214 ASN A C 1
ATOM 1790 O O . ASN A 1 214 ? -18.182 2.507 45.705 1.00 38.28 214 ASN A O 1
ATOM 1794 N N . LYS A 1 215 ? -18.370 0.468 46.630 1.00 41.72 215 LYS A N 1
ATOM 1795 C CA . LYS A 1 215 ? -16.932 0.146 46.547 1.00 41.72 215 LYS A CA 1
ATOM 1796 C C . LYS A 1 215 ? -16.565 -0.504 45.209 1.00 41.72 215 LYS A C 1
ATOM 1798 O O . LYS A 1 215 ? -15.576 -0.105 44.603 1.00 41.72 215 LYS A O 1
ATOM 1803 N N . ASN A 1 216 ? -17.414 -1.400 44.692 1.00 51.09 216 ASN A N 1
ATOM 1804 C CA . ASN A 1 216 ? -17.274 -1.936 43.333 1.00 51.09 216 ASN A CA 1
ATOM 1805 C C . ASN A 1 216 ? -17.707 -0.924 42.243 1.00 51.09 216 ASN A C 1
ATOM 1807 O O . ASN A 1 216 ? -17.262 -1.061 41.105 1.00 51.09 216 ASN A O 1
ATOM 1811 N N . LYS A 1 217 ? -18.496 0.129 42.559 1.00 50.34 217 LYS A N 1
ATOM 1812 C CA . LYS A 1 217 ? -18.846 1.233 41.626 1.00 50.34 217 LYS A CA 1
ATOM 1813 C C . LYS A 1 217 ? -17.608 1.890 41.085 1.00 50.34 217 LYS A C 1
ATOM 1815 O O . LYS A 1 217 ? -17.508 2.079 39.883 1.00 50.34 217 LYS A O 1
ATOM 1820 N N . ALA A 1 218 ? -16.709 2.291 41.982 1.00 52.47 218 ALA A N 1
ATOM 1821 C CA . ALA A 1 218 ? -15.536 3.055 41.601 1.00 52.47 218 ALA A CA 1
ATOM 1822 C C . ALA A 1 218 ? -14.670 2.229 40.647 1.00 52.47 218 ALA A C 1
ATOM 1824 O O . ALA A 1 218 ? -14.277 2.736 39.603 1.00 52.47 218 ALA A O 1
ATOM 1825 N N . ASP A 1 219 ? -14.469 0.945 40.948 1.00 60.28 219 ASP A N 1
ATOM 1826 C CA . ASP A 1 219 ? -13.650 0.053 40.130 1.00 60.28 219 ASP A CA 1
ATOM 1827 C C . ASP A 1 219 ? -14.307 -0.293 38.785 1.00 60.28 219 ASP A C 1
ATOM 1829 O O . ASP A 1 219 ? -13.634 -0.240 37.753 1.00 60.28 219 ASP A O 1
ATOM 1833 N N . ASN A 1 220 ? -15.616 -0.566 38.752 1.00 63.41 220 ASN A N 1
ATOM 1834 C CA . ASN A 1 220 ? -16.348 -0.854 37.512 1.00 63.41 220 ASN A CA 1
ATOM 1835 C C . ASN A 1 220 ? -16.517 0.394 36.635 1.00 63.41 220 ASN A C 1
ATOM 1837 O O . ASN A 1 220 ? -16.299 0.338 35.426 1.00 63.41 220 ASN A O 1
ATOM 1841 N N . PHE A 1 221 ? -16.827 1.544 37.233 1.00 62.66 221 PHE A N 1
ATOM 1842 C CA . PHE A 1 221 ? -16.895 2.825 36.533 1.00 62.66 221 PHE 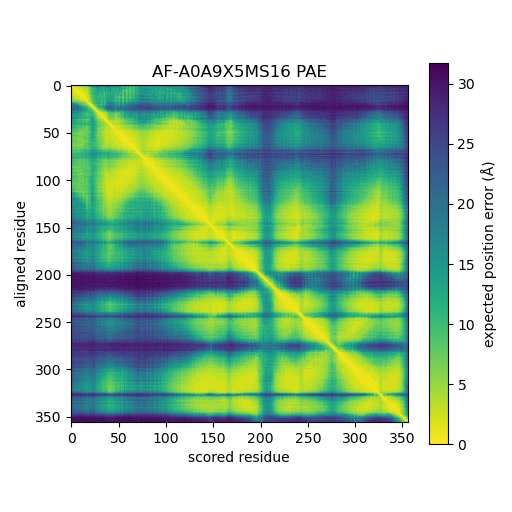A CA 1
ATOM 1843 C C . PHE A 1 221 ? -15.520 3.234 35.994 1.00 62.66 221 PHE A C 1
ATOM 1845 O O . PHE A 1 221 ? -15.401 3.687 34.859 1.00 62.66 221 PHE A O 1
ATOM 1852 N N . LEU A 1 222 ? -14.449 3.001 36.757 1.00 67.25 222 LEU A N 1
ATOM 1853 C CA . LEU A 1 222 ? -13.082 3.222 36.295 1.00 67.25 222 LEU A CA 1
ATOM 1854 C C . LEU A 1 222 ? -12.709 2.266 35.153 1.00 67.25 222 LEU A C 1
ATOM 1856 O O . LEU A 1 222 ? -12.009 2.673 34.227 1.00 67.25 222 LEU A O 1
ATOM 1860 N N . LEU A 1 223 ? -13.176 1.015 35.187 1.00 72.94 223 LEU A N 1
ATOM 1861 C CA . LEU A 1 223 ? -12.991 0.038 34.111 1.00 72.94 223 LEU A CA 1
ATOM 1862 C C . LEU A 1 223 ? -13.672 0.513 32.823 1.00 72.94 223 LEU A C 1
ATOM 1864 O O . LEU A 1 223 ? -13.037 0.543 31.772 1.00 72.94 223 LEU A O 1
ATOM 1868 N N . ILE A 1 224 ? -14.915 0.967 32.933 1.00 70.56 224 ILE A N 1
ATOM 1869 C CA . ILE A 1 224 ? -15.696 1.572 31.854 1.00 70.56 224 ILE A CA 1
ATOM 1870 C C . ILE A 1 224 ? -14.996 2.802 31.267 1.00 70.56 224 ILE A C 1
ATOM 1872 O O . ILE A 1 224 ? -14.819 2.887 30.054 1.00 70.56 224 ILE A O 1
ATOM 1876 N N . LEU A 1 225 ? -14.565 3.746 32.111 1.00 73.56 225 LEU A N 1
ATOM 1877 C CA . LEU A 1 225 ? -13.892 4.965 31.655 1.00 73.56 225 LEU A CA 1
ATOM 1878 C C . LEU A 1 225 ? -12.579 4.638 30.937 1.00 73.56 225 LEU A C 1
ATOM 1880 O O . LEU A 1 225 ? -12.232 5.272 29.941 1.00 73.56 225 LEU A O 1
ATOM 1884 N N . ARG A 1 226 ? -11.850 3.627 31.423 1.00 82.81 226 ARG A N 1
ATOM 1885 C CA . ARG A 1 226 ? -10.636 3.128 30.766 1.00 82.81 226 ARG A CA 1
ATOM 1886 C C . ARG A 1 226 ? -10.949 2.473 29.423 1.00 82.81 226 ARG A C 1
ATOM 1888 O O . ARG A 1 226 ? -10.202 2.693 28.473 1.00 82.81 226 ARG A O 1
ATOM 1895 N N . LEU A 1 227 ? -12.037 1.713 29.332 1.00 85.25 227 LEU A N 1
ATOM 1896 C CA . LEU A 1 227 ? -12.469 1.073 28.093 1.00 85.25 227 LEU A CA 1
ATOM 1897 C C . LEU A 1 227 ? -12.855 2.118 27.041 1.00 85.25 227 LEU A C 1
ATOM 1899 O O . LEU A 1 227 ? -12.343 2.074 25.923 1.00 85.25 227 LEU A O 1
ATOM 1903 N N . ASP A 1 228 ? -13.673 3.102 27.413 1.00 84.50 228 ASP A N 1
ATOM 1904 C CA . ASP A 1 228 ? -14.054 4.202 26.524 1.00 84.50 228 ASP A CA 1
ATOM 1905 C C . ASP A 1 228 ? -12.830 5.021 26.080 1.00 84.50 228 ASP A C 1
ATOM 1907 O O . ASP A 1 228 ? -12.674 5.323 24.896 1.00 84.50 228 ASP A O 1
ATOM 1911 N N . SER A 1 229 ? -11.884 5.270 26.995 1.00 86.81 229 SER A N 1
ATOM 1912 C CA . SER A 1 229 ? -10.613 5.929 26.677 1.00 86.81 229 SER A CA 1
ATOM 1913 C C . SER A 1 229 ? -9.783 5.154 25.648 1.00 86.81 229 SER A C 1
ATOM 1915 O O . SER A 1 229 ? -9.254 5.756 24.712 1.00 86.81 229 SER A O 1
ATOM 1917 N N . ILE A 1 230 ? -9.682 3.827 25.768 1.00 90.31 230 ILE A N 1
ATOM 1918 C CA . ILE A 1 230 ? -8.932 2.999 24.810 1.00 90.31 230 ILE A CA 1
ATOM 1919 C C . ILE A 1 230 ? -9.608 2.994 23.443 1.00 90.31 230 ILE A C 1
ATOM 1921 O O . ILE A 1 230 ? -8.924 3.144 22.431 1.00 90.31 230 ILE A O 1
ATOM 1925 N N . ILE A 1 231 ? -10.938 2.887 23.393 1.00 89.81 231 ILE A N 1
ATOM 1926 C CA . ILE A 1 231 ? -11.675 2.972 22.127 1.00 89.81 231 ILE A CA 1
ATOM 1927 C C . ILE A 1 231 ? -11.476 4.342 21.481 1.00 89.81 231 ILE A C 1
ATOM 1929 O O . ILE A 1 231 ? -11.221 4.422 20.281 1.00 89.81 231 ILE A O 1
ATOM 1933 N N . TYR A 1 232 ? -11.533 5.419 22.263 1.00 89.38 232 TYR A N 1
ATOM 1934 C CA . TYR A 1 232 ? -11.267 6.765 21.767 1.00 89.38 232 TYR A CA 1
ATOM 1935 C C . TYR A 1 232 ? -9.851 6.893 21.182 1.00 89.38 232 TYR A C 1
ATOM 1937 O O . TYR A 1 232 ? -9.667 7.468 20.106 1.00 89.38 232 TYR A O 1
ATOM 1945 N N . GLN A 1 233 ? -8.844 6.323 21.852 1.00 90.44 233 GLN A N 1
ATOM 1946 C CA . GLN A 1 233 ? -7.467 6.299 21.353 1.00 90.44 233 GLN A CA 1
ATOM 1947 C C . GLN A 1 233 ? -7.335 5.500 20.052 1.00 90.44 233 GLN A C 1
ATOM 1949 O O . GLN A 1 233 ? -6.672 5.974 19.132 1.00 90.44 233 GLN A O 1
ATOM 1954 N N . LEU A 1 234 ? -7.972 4.327 19.959 1.00 92.25 234 LEU A N 1
ATOM 1955 C CA . LEU A 1 234 ? -7.987 3.513 18.740 1.00 92.25 234 LEU A CA 1
ATOM 1956 C C . LEU A 1 234 ? -8.642 4.271 17.582 1.00 92.25 234 LEU A C 1
ATOM 1958 O O . LEU A 1 234 ? -8.054 4.377 16.510 1.00 92.25 234 LEU A O 1
ATOM 1962 N N . LYS A 1 235 ? -9.812 4.878 17.812 1.00 91.38 235 LYS A N 1
ATOM 1963 C CA . LYS A 1 235 ? -10.492 5.716 16.813 1.00 91.38 235 LYS A CA 1
ATOM 1964 C C . LYS A 1 235 ? -9.604 6.853 16.322 1.00 91.38 235 LYS A C 1
ATOM 1966 O O . LYS A 1 235 ? -9.493 7.064 15.119 1.00 91.38 235 LYS A O 1
ATOM 1971 N N . THR A 1 236 ? -8.941 7.546 17.245 1.00 90.81 236 THR A N 1
ATOM 1972 C CA . THR A 1 236 ? -8.043 8.662 16.919 1.00 90.81 236 THR A CA 1
ATOM 1973 C C . THR A 1 236 ? -6.847 8.195 16.084 1.00 90.81 236 THR A C 1
ATOM 1975 O O . THR A 1 236 ? -6.471 8.846 15.112 1.00 90.81 236 THR A O 1
ATOM 1978 N N . GLU A 1 237 ? -6.247 7.050 16.413 1.00 91.19 237 GLU A N 1
ATOM 1979 C CA . GLU A 1 237 ? -5.147 6.498 15.616 1.00 91.19 237 GLU A CA 1
ATOM 1980 C C . GLU A 1 237 ? -5.580 6.078 14.218 1.00 91.19 237 GLU A C 1
ATOM 1982 O O . GLU A 1 237 ? -4.837 6.319 13.265 1.00 91.19 237 GLU A O 1
ATOM 1987 N N . LEU A 1 238 ? -6.792 5.538 14.103 1.00 92.88 238 LEU A N 1
ATOM 1988 C CA . LEU A 1 238 ? -7.416 5.145 12.844 1.00 92.88 238 LEU A CA 1
ATOM 1989 C C . LEU A 1 238 ? -8.035 6.319 12.072 1.00 92.88 238 LEU A C 1
ATOM 1991 O O . LEU A 1 238 ? -8.672 6.104 11.045 1.00 92.88 238 LEU A O 1
ATOM 1995 N N . GLU A 1 239 ? -7.848 7.558 12.542 1.00 93.81 239 GLU A N 1
ATOM 1996 C CA . GLU A 1 239 ? -8.410 8.770 11.934 1.00 93.81 239 GLU A CA 1
ATOM 1997 C C . GLU A 1 239 ? -9.947 8.737 11.816 1.00 93.81 239 GLU A C 1
ATOM 1999 O O . GLU A 1 239 ? -10.521 9.442 10.985 1.00 93.81 239 GLU A O 1
ATOM 2004 N N . ILE A 1 240 ? -10.640 7.950 12.642 1.00 91.25 240 ILE A N 1
ATOM 2005 C CA . ILE A 1 240 ? -12.103 7.855 12.654 1.00 91.25 240 ILE A CA 1
ATOM 2006 C C . ILE A 1 240 ? -12.675 9.103 13.338 1.00 91.25 240 ILE A C 1
ATOM 2008 O O . ILE A 1 240 ? -12.320 9.435 14.469 1.00 91.25 240 ILE A O 1
ATOM 2012 N N . THR A 1 241 ? -13.581 9.797 12.649 1.00 86.00 241 THR A N 1
ATOM 2013 C CA . THR A 1 241 ? -14.336 10.933 13.201 1.00 86.00 241 THR A CA 1
ATOM 2014 C C . THR A 1 241 ? -15.121 10.506 14.439 1.00 86.00 241 THR A C 1
ATOM 2016 O O . THR A 1 241 ? -15.894 9.559 14.400 1.00 86.00 241 THR A O 1
ATOM 2019 N N . VAL A 1 242 ? -14.932 11.199 15.560 1.00 78.56 242 VAL A N 1
ATOM 2020 C CA . VAL A 1 242 ? -15.636 10.873 16.807 1.00 78.56 242 VAL A CA 1
ATOM 2021 C C . VAL A 1 242 ? -16.863 11.771 16.926 1.00 78.56 242 VAL A C 1
ATOM 2023 O O . VAL A 1 242 ? -16.742 12.934 17.310 1.00 78.56 242 VAL A O 1
ATOM 2026 N N . ASN A 1 243 ? -18.042 11.236 16.599 1.00 72.12 243 ASN A N 1
ATOM 2027 C CA . ASN A 1 243 ? -19.307 11.985 16.678 1.00 72.12 243 ASN A CA 1
ATOM 2028 C C . ASN A 1 243 ? -19.772 12.185 18.129 1.00 72.12 243 ASN A C 1
ATOM 2030 O O . ASN A 1 243 ? -20.370 13.204 18.468 1.00 72.12 243 ASN A O 1
ATOM 2034 N N . THR A 1 244 ? -19.451 11.233 19.005 1.00 67.38 244 THR A N 1
ATOM 2035 C CA . THR A 1 244 ? -19.782 11.270 20.433 1.00 67.38 244 THR A CA 1
ATOM 2036 C C . THR A 1 244 ? -18.553 10.928 21.251 1.00 67.38 244 THR A C 1
ATOM 2038 O O . THR A 1 244 ? -18.061 9.800 21.206 1.00 67.38 244 THR A O 1
ATOM 2041 N N . LYS A 1 245 ? -18.076 11.898 22.038 1.00 64.94 245 LYS A N 1
ATOM 2042 C CA . LYS A 1 245 ? -17.200 11.592 23.170 1.00 64.94 245 LYS A CA 1
ATOM 2043 C C . LYS A 1 245 ? -18.023 10.767 24.161 1.00 64.94 245 LYS A C 1
ATOM 2045 O O . LYS A 1 245 ? -19.137 11.168 24.489 1.00 64.94 245 LYS A O 1
ATOM 2050 N N . CYS A 1 246 ? -17.484 9.638 24.605 1.00 70.81 246 CYS A N 1
ATOM 2051 C CA . CYS A 1 246 ? -18.091 8.800 25.634 1.00 70.81 246 CYS A CA 1
ATOM 2052 C C . CYS A 1 246 ? -19.364 8.041 25.211 1.00 70.81 246 CYS A C 1
ATOM 2054 O O . CYS A 1 246 ? -20.383 8.085 25.896 1.00 70.81 246 CYS A O 1
ATOM 2056 N N . TYR A 1 247 ? -19.321 7.308 24.092 1.00 80.19 247 TYR A N 1
ATOM 2057 C CA . TYR A 1 247 ? -20.461 6.485 23.651 1.00 80.19 247 TYR A CA 1
ATOM 2058 C C . TYR A 1 247 ? -20.858 5.437 24.701 1.00 80.19 247 TYR A C 1
ATOM 2060 O O . TYR A 1 247 ? -22.035 5.289 25.018 1.00 80.19 247 TYR A O 1
ATOM 2068 N N . ILE A 1 248 ? -19.875 4.776 25.315 1.00 78.81 248 ILE A N 1
ATOM 2069 C CA . ILE A 1 248 ? -20.137 3.781 26.363 1.00 78.81 248 ILE A CA 1
ATOM 2070 C C . ILE A 1 248 ? -20.743 4.434 27.603 1.00 78.81 248 ILE A C 1
ATOM 2072 O O . ILE A 1 248 ? -21.627 3.866 28.235 1.00 78.81 248 ILE A O 1
ATOM 2076 N N . PHE A 1 249 ? -20.320 5.655 27.932 1.00 75.81 249 PHE A N 1
ATOM 2077 C CA . PHE A 1 249 ? -20.929 6.411 29.023 1.00 75.81 249 PHE A CA 1
ATOM 2078 C C . PHE A 1 249 ? -22.415 6.685 28.762 1.00 75.81 249 PHE A C 1
ATOM 2080 O O . PHE A 1 249 ? -23.215 6.591 29.687 1.00 75.81 249 PHE A O 1
ATOM 2087 N N . ASN A 1 250 ? -22.800 6.977 27.516 1.00 80.75 250 ASN A N 1
ATOM 2088 C CA . ASN A 1 250 ? -24.206 7.173 27.162 1.00 80.75 250 ASN A CA 1
ATOM 2089 C C . ASN A 1 250 ? -25.019 5.878 27.289 1.00 80.75 250 ASN A C 1
ATOM 2091 O O . ASN A 1 250 ? -26.135 5.935 27.798 1.00 80.75 250 ASN A O 1
ATOM 2095 N N . ILE A 1 251 ? -24.455 4.729 26.891 1.00 79.94 251 ILE A N 1
ATOM 2096 C CA . ILE A 1 251 ? -25.082 3.410 27.101 1.00 79.94 251 ILE A CA 1
ATOM 2097 C C . ILE A 1 251 ? -25.339 3.177 28.597 1.00 79.94 251 ILE A C 1
ATOM 2099 O O . ILE A 1 251 ? -26.434 2.801 29.003 1.00 79.94 251 ILE A O 1
ATOM 2103 N N . ILE A 1 252 ? -24.354 3.480 29.440 1.00 74.38 252 ILE A N 1
ATOM 2104 C CA . ILE A 1 252 ? -24.473 3.293 30.892 1.00 74.38 252 ILE A CA 1
ATOM 2105 C C . ILE A 1 252 ? -25.467 4.265 31.506 1.00 74.38 252 ILE A C 1
ATOM 2107 O O . ILE A 1 252 ? -26.218 3.889 32.399 1.00 74.38 252 ILE A O 1
ATOM 2111 N N . LYS A 1 253 ? -25.480 5.516 31.043 1.00 77.75 253 LYS A N 1
ATOM 2112 C CA . LYS A 1 253 ? -26.455 6.500 31.504 1.00 77.75 253 LYS A CA 1
ATOM 2113 C C . LYS A 1 253 ? -27.877 6.030 31.196 1.00 77.75 253 LYS A C 1
ATOM 2115 O O . LYS A 1 253 ? -28.711 6.071 32.088 1.00 77.75 253 LYS A O 1
ATOM 2120 N N . LYS A 1 254 ? -28.116 5.526 29.980 1.00 82.25 254 LYS A N 1
ATOM 2121 C CA . LYS A 1 254 ? -29.403 4.942 29.583 1.00 82.25 254 LYS A CA 1
ATOM 2122 C C . LYS A 1 254 ? -29.810 3.806 30.534 1.00 82.25 254 LYS A C 1
ATOM 2124 O O . LYS A 1 254 ? -30.891 3.872 31.102 1.00 82.25 254 LYS A O 1
ATOM 2129 N N . CYS A 1 255 ? -28.911 2.853 30.787 1.00 75.94 255 CYS A N 1
ATOM 2130 C CA . CYS A 1 255 ? -29.149 1.760 31.737 1.00 75.94 255 CYS A CA 1
ATOM 2131 C C . CYS A 1 255 ? -29.451 2.276 33.158 1.00 75.94 255 CYS A C 1
ATOM 2133 O O . CYS A 1 255 ? -30.373 1.813 33.819 1.00 75.94 255 CYS A O 1
ATOM 2135 N N . SER A 1 256 ? -28.712 3.285 33.630 1.00 71.06 256 SER A N 1
ATOM 2136 C CA . SER A 1 256 ? -28.950 3.898 34.942 1.00 71.06 256 SER A CA 1
ATOM 2137 C C . SER A 1 256 ? -30.323 4.567 35.040 1.00 71.06 256 SER A C 1
ATOM 2139 O O . SER A 1 256 ? -30.940 4.510 36.101 1.00 71.06 256 SER A O 1
ATOM 2141 N N . ASP A 1 257 ? -30.780 5.218 33.970 1.00 74.94 257 ASP A N 1
ATOM 2142 C CA . ASP A 1 257 ? -32.092 5.864 33.916 1.00 74.94 257 ASP A CA 1
ATOM 2143 C C . ASP A 1 257 ? -33.218 4.803 33.886 1.00 74.94 257 ASP A C 1
ATOM 2145 O O . ASP A 1 257 ? -34.248 4.972 34.540 1.00 74.94 257 ASP A O 1
ATOM 2149 N N . GLU A 1 258 ? -33.014 3.680 33.187 1.00 75.75 258 GLU A N 1
ATOM 2150 C CA . GLU A 1 258 ? -33.932 2.528 33.162 1.00 75.75 258 GLU A CA 1
ATOM 2151 C C . GLU A 1 258 ? -34.072 1.868 34.538 1.00 75.75 258 GLU A C 1
ATOM 2153 O O . GLU A 1 258 ? -35.192 1.629 34.994 1.00 75.75 258 GLU A O 1
ATOM 2158 N N . LEU A 1 259 ? -32.956 1.662 35.242 1.00 72.38 259 LEU A N 1
ATOM 2159 C CA . LEU A 1 259 ? -32.949 1.113 36.600 1.00 72.38 259 LEU A CA 1
ATOM 2160 C C . LEU A 1 259 ? -33.674 2.028 37.596 1.00 72.38 259 LEU A C 1
ATOM 2162 O O . LEU A 1 259 ? -34.485 1.548 38.383 1.00 72.38 259 LEU A O 1
ATOM 2166 N N . ALA A 1 260 ? -33.443 3.342 37.527 1.00 71.75 260 ALA A N 1
ATOM 2167 C CA . ALA A 1 260 ? -34.127 4.306 38.391 1.00 71.75 260 ALA A CA 1
ATOM 2168 C C . ALA A 1 260 ? -35.651 4.321 38.158 1.00 71.75 260 ALA A C 1
ATOM 2170 O O . ALA A 1 260 ? -36.429 4.482 39.098 1.00 71.75 260 ALA A O 1
ATOM 2171 N N . ASN A 1 261 ? -36.093 4.129 36.910 1.00 77.62 261 ASN A N 1
ATOM 2172 C CA . ASN A 1 261 ? -37.515 4.001 36.596 1.00 77.62 261 ASN A CA 1
ATOM 2173 C C . ASN A 1 261 ? -38.102 2.682 37.119 1.00 77.62 261 ASN A C 1
ATOM 2175 O O . ASN A 1 261 ? -39.227 2.680 37.615 1.00 77.62 261 ASN A O 1
ATOM 2179 N N . ALA A 1 262 ? -37.359 1.574 37.029 1.00 73.88 262 ALA A N 1
ATOM 2180 C CA . ALA A 1 262 ? -37.784 0.287 37.575 1.00 73.88 262 ALA A CA 1
ATOM 2181 C C . ALA A 1 262 ? -37.936 0.337 39.105 1.00 73.88 262 ALA A C 1
ATOM 2183 O O . ALA A 1 262 ? -38.933 -0.159 39.625 1.00 73.88 262 ALA A O 1
ATOM 2184 N N . GLU A 1 263 ? -36.997 0.987 39.802 1.00 72.75 263 GLU A N 1
ATOM 2185 C CA . GLU A 1 263 ? -37.032 1.184 41.260 1.00 72.75 263 GLU A CA 1
ATOM 2186 C C . GLU A 1 263 ? -38.252 2.015 41.665 1.00 72.75 263 GLU A C 1
ATOM 2188 O O . GLU A 1 263 ? -39.044 1.592 42.501 1.00 72.75 263 GLU A O 1
ATOM 2193 N N . LYS A 1 264 ? -38.490 3.135 40.974 1.00 80.50 264 LYS A N 1
ATOM 2194 C CA . LYS A 1 264 ? -39.676 3.963 41.210 1.00 80.50 264 LYS A CA 1
ATOM 2195 C C . LYS A 1 264 ? -40.986 3.193 41.003 1.00 80.50 264 LYS A C 1
ATOM 2197 O O . LYS A 1 264 ? -41.906 3.335 41.801 1.00 80.50 264 LYS A O 1
ATOM 2202 N N . ASN A 1 265 ? -41.081 2.383 39.947 1.00 80.62 265 ASN A N 1
ATOM 2203 C CA . ASN A 1 265 ? -42.277 1.579 39.680 1.00 80.62 265 ASN A CA 1
ATOM 2204 C C . ASN A 1 265 ? -42.519 0.527 40.773 1.00 80.62 265 ASN A C 1
ATOM 2206 O O . ASN A 1 265 ? -43.670 0.253 41.111 1.00 80.62 265 ASN A O 1
ATOM 2210 N N . TYR A 1 266 ? -41.449 -0.064 41.309 1.00 79.25 266 TYR A N 1
ATOM 2211 C CA . TYR A 1 266 ? -41.526 -1.007 42.419 1.00 79.25 266 TYR A CA 1
ATOM 2212 C C . TYR A 1 266 ? -41.977 -0.317 43.713 1.00 79.25 266 TYR A C 1
ATOM 2214 O O . TYR A 1 266 ? -42.906 -0.795 44.367 1.00 79.25 266 TYR A O 1
ATOM 2222 N N . ASP A 1 267 ? -41.394 0.838 44.039 1.00 77.56 267 ASP A N 1
ATOM 2223 C CA . ASP A 1 267 ? -41.781 1.638 45.205 1.00 77.56 267 ASP A CA 1
ATOM 2224 C C . ASP A 1 267 ? -43.253 2.066 45.126 1.00 77.56 267 ASP A C 1
ATOM 2226 O O . ASP A 1 267 ? -44.005 1.876 46.083 1.00 77.56 267 ASP A O 1
ATOM 2230 N N . ASP A 1 268 ? -43.692 2.575 43.968 1.00 81.81 268 ASP A N 1
ATOM 2231 C CA . ASP A 1 268 ? -45.086 2.956 43.726 1.00 81.81 268 ASP A CA 1
ATOM 2232 C C . ASP A 1 268 ? -46.021 1.743 43.910 1.00 81.81 268 ASP A C 1
ATOM 2234 O O . ASP A 1 268 ? -47.062 1.858 44.563 1.00 81.81 268 ASP A O 1
ATOM 2238 N N . ALA A 1 269 ? -45.641 0.558 43.417 1.00 77.94 269 ALA A N 1
ATOM 2239 C CA . ALA A 1 269 ? -46.412 -0.675 43.593 1.00 77.94 269 ALA A CA 1
ATOM 2240 C C . ALA A 1 269 ? -46.497 -1.125 45.063 1.00 77.94 269 ALA A C 1
ATOM 2242 O O . ALA A 1 269 ? -47.548 -1.590 45.505 1.00 77.94 269 ALA A O 1
ATOM 2243 N N . CYS A 1 270 ? -45.438 -0.913 45.846 1.00 75.25 270 CYS A N 1
ATOM 2244 C CA . CYS A 1 270 ? -45.405 -1.240 47.272 1.00 75.25 270 CYS A CA 1
ATOM 2245 C C . CYS A 1 270 ? -46.294 -0.334 48.140 1.00 75.25 270 CYS A C 1
ATOM 2247 O O . CYS A 1 270 ? -46.564 -0.668 49.292 1.00 75.25 270 CYS A O 1
ATOM 2249 N N . THR A 1 271 ? -46.771 0.798 47.609 1.00 78.88 271 THR A N 1
ATOM 2250 C CA . THR A 1 271 ? -47.701 1.689 48.325 1.00 78.88 271 THR A CA 1
ATOM 2251 C C . THR A 1 271 ? -49.176 1.304 48.183 1.00 78.88 271 THR A C 1
ATOM 2253 O O . THR A 1 271 ? -50.016 1.856 48.901 1.00 78.88 271 THR A O 1
ATOM 2256 N N . TYR A 1 272 ? -49.516 0.362 47.295 1.00 69.38 272 TYR A N 1
ATOM 2257 C CA . TYR A 1 272 ? -50.892 -0.106 47.146 1.00 69.38 272 TYR A CA 1
ATOM 2258 C C . TYR A 1 272 ? -51.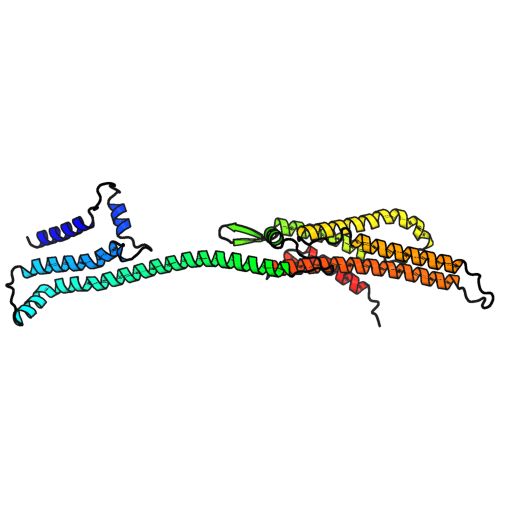302 -0.995 48.331 1.00 69.38 272 TYR A C 1
ATOM 2260 O O . TYR A 1 272 ? -50.530 -1.854 48.756 1.00 69.38 272 TYR A O 1
ATOM 2268 N N . PRO A 1 273 ? -52.513 -0.812 48.888 1.00 64.75 273 PRO A N 1
ATOM 2269 C CA . PRO A 1 273 ? -52.991 -1.643 49.983 1.00 64.75 273 PRO A CA 1
ATOM 2270 C C . PRO A 1 273 ? -53.185 -3.088 49.512 1.00 64.75 273 PRO A C 1
ATOM 2272 O O . PRO A 1 273 ? -53.799 -3.322 48.470 1.00 64.75 273 PRO A O 1
ATOM 2275 N N . ILE A 1 274 ? -52.704 -4.043 50.312 1.00 63.53 274 ILE A N 1
ATOM 2276 C CA . ILE A 1 274 ? -52.911 -5.480 50.100 1.00 63.53 274 ILE A CA 1
ATOM 2277 C C . ILE A 1 274 ? -54.420 -5.728 49.983 1.00 63.53 274 ILE A C 1
ATOM 2279 O O . ILE A 1 274 ? -55.187 -5.385 50.889 1.00 63.53 274 ILE A O 1
ATOM 2283 N N . SER A 1 275 ? -54.861 -6.265 48.844 1.00 60.47 275 SER A N 1
ATOM 2284 C CA . SER A 1 275 ? -56.272 -6.593 48.648 1.00 60.47 275 SER A CA 1
ATOM 2285 C C . SER A 1 275 ? -56.636 -7.751 49.580 1.00 60.47 275 SER A C 1
ATOM 2287 O O . SER A 1 275 ? -55.965 -8.778 49.576 1.00 60.47 275 SER A O 1
ATOM 2289 N N . ASN A 1 276 ? -57.698 -7.601 50.372 1.00 57.50 276 ASN A N 1
ATOM 2290 C CA . ASN A 1 276 ? -58.161 -8.646 51.297 1.00 57.50 276 ASN A CA 1
ATOM 2291 C C . ASN A 1 276 ? -58.909 -9.797 50.591 1.00 57.50 276 ASN A C 1
ATOM 2293 O O . ASN A 1 276 ? -59.403 -10.697 51.270 1.00 57.50 276 ASN A O 1
ATOM 2297 N N . ASP A 1 277 ? -59.046 -9.743 49.264 1.00 63.62 277 ASP A N 1
ATOM 2298 C CA . ASP A 1 277 ? -59.932 -10.631 48.505 1.00 63.62 277 ASP A CA 1
ATOM 2299 C C . ASP A 1 277 ? -59.276 -11.977 48.138 1.00 63.62 277 ASP A C 1
ATOM 2301 O O . ASP A 1 277 ? -59.995 -12.931 47.844 1.00 63.62 277 ASP A O 1
ATOM 2305 N N . ASP A 1 278 ? -57.943 -12.087 48.227 1.00 64.06 278 ASP A N 1
ATOM 2306 C CA . ASP A 1 278 ? -57.197 -13.343 48.064 1.00 64.06 278 ASP A CA 1
ATOM 2307 C C . ASP A 1 278 ? -55.996 -13.403 49.038 1.00 64.06 278 ASP A C 1
ATOM 2309 O O . ASP A 1 278 ? -54.970 -12.768 48.793 1.00 64.06 278 ASP A O 1
ATOM 2313 N N . PRO A 1 279 ? -56.112 -14.113 50.177 1.00 60.25 279 PRO A N 1
ATOM 2314 C CA . PRO A 1 279 ? -55.061 -14.175 51.194 1.00 60.25 279 PRO A CA 1
ATOM 2315 C C . PRO A 1 279 ? -53.822 -14.985 50.777 1.00 60.25 279 PRO A C 1
ATOM 2317 O O . PRO A 1 279 ? -52.818 -14.907 51.483 1.00 60.25 279 PRO A O 1
ATOM 2320 N N . ASP A 1 280 ? -53.879 -15.740 49.672 1.00 60.25 280 ASP A N 1
ATOM 2321 C CA . ASP A 1 280 ? -52.738 -16.504 49.142 1.00 60.25 280 ASP A CA 1
ATOM 2322 C C . ASP A 1 280 ? -51.969 -15.739 48.040 1.00 60.25 280 ASP A C 1
ATOM 2324 O O . ASP A 1 280 ? -50.915 -16.200 47.598 1.00 60.25 280 ASP A O 1
ATOM 2328 N N . TYR A 1 281 ? -52.456 -14.572 47.595 1.00 66.12 281 TYR A N 1
ATOM 2329 C CA . TYR A 1 281 ? -51.832 -13.778 46.531 1.00 66.12 281 TYR A CA 1
ATOM 2330 C C . TYR A 1 281 ? -50.993 -12.621 47.098 1.00 66.12 281 TYR A C 1
ATOM 2332 O O . TYR A 1 281 ? -51.517 -11.565 47.465 1.00 66.12 281 TYR A O 1
ATOM 2340 N N . ASP A 1 282 ? -49.668 -12.804 47.145 1.00 73.25 282 ASP A N 1
ATOM 2341 C CA . ASP A 1 282 ? -48.722 -11.754 47.540 1.00 73.25 282 ASP A CA 1
ATOM 2342 C C . ASP A 1 282 ? -48.288 -10.911 46.329 1.00 73.25 282 ASP A C 1
ATOM 2344 O O . ASP A 1 282 ? -47.302 -11.187 45.641 1.00 73.25 282 ASP A O 1
ATOM 2348 N N . TYR A 1 283 ? -49.036 -9.836 46.080 1.00 70.94 283 TYR A N 1
ATOM 2349 C CA . TYR A 1 283 ? -48.726 -8.861 45.033 1.00 70.94 283 TYR A CA 1
ATOM 2350 C C . TYR A 1 283 ? -47.325 -8.232 45.184 1.00 70.94 283 TYR A C 1
ATOM 2352 O O . TYR A 1 283 ? -46.704 -7.861 44.185 1.00 70.94 283 TYR A O 1
ATOM 2360 N N . HIS A 1 284 ? -46.795 -8.120 46.409 1.00 70.44 284 HIS A N 1
ATOM 2361 C CA . HIS A 1 284 ? -45.453 -7.578 46.630 1.00 70.44 284 HIS A CA 1
ATOM 2362 C C . HIS A 1 284 ? -44.365 -8.567 46.195 1.00 70.44 284 HIS A C 1
ATOM 2364 O O . HIS A 1 284 ? -43.358 -8.141 45.626 1.00 70.44 284 HIS A O 1
ATOM 2370 N N . GLU A 1 285 ? -44.576 -9.872 46.397 1.00 74.44 285 GLU A N 1
ATOM 2371 C CA . GLU A 1 285 ? -43.655 -10.918 45.936 1.00 74.44 285 GLU A CA 1
ATOM 2372 C C . GLU A 1 285 ? -43.566 -10.946 44.401 1.00 74.44 285 GLU A C 1
ATOM 2374 O O . GLU A 1 285 ? -42.464 -10.923 43.846 1.00 74.44 285 GLU A O 1
ATOM 2379 N N . GLU A 1 286 ? -44.703 -10.891 43.696 1.00 74.56 286 GLU A N 1
ATOM 2380 C CA . GLU A 1 286 ? -44.711 -10.822 42.226 1.00 74.56 286 GLU A CA 1
ATOM 2381 C C . GLU A 1 286 ? -44.013 -9.560 41.700 1.00 74.56 286 GLU A C 1
ATOM 2383 O O . GLU A 1 286 ? -43.194 -9.636 40.778 1.00 74.56 286 GLU A O 1
ATOM 2388 N N . MET A 1 287 ? -44.275 -8.398 42.308 1.00 73.56 287 MET A N 1
ATOM 2389 C CA . MET A 1 287 ? -43.621 -7.146 41.920 1.00 73.56 287 MET A CA 1
ATOM 2390 C C . MET A 1 287 ? -42.114 -7.155 42.208 1.00 73.56 287 MET A C 1
ATOM 2392 O O . MET A 1 287 ? -41.345 -6.584 41.430 1.00 73.56 287 MET A O 1
ATOM 2396 N N . GLY A 1 288 ? -41.671 -7.848 43.262 1.00 72.31 288 GLY A N 1
ATOM 2397 C CA . GLY A 1 288 ? -40.254 -8.073 43.554 1.00 72.31 288 GLY A CA 1
ATOM 2398 C C . GLY A 1 288 ? -39.558 -8.904 42.475 1.00 72.31 288 GLY A C 1
ATOM 2399 O O . GLY A 1 288 ? -38.471 -8.543 42.020 1.00 72.31 288 GLY A O 1
ATOM 2400 N N . VAL A 1 289 ? -40.210 -9.964 41.986 1.00 73.56 289 VAL A N 1
ATOM 2401 C CA . VAL A 1 289 ? -39.698 -10.779 40.870 1.00 73.56 289 VAL A CA 1
ATOM 2402 C C . VAL A 1 289 ? -39.612 -9.962 39.578 1.00 73.56 289 VAL A C 1
ATOM 2404 O O . VAL A 1 289 ? -38.605 -10.032 38.872 1.00 73.56 289 VAL A O 1
ATOM 2407 N N . VAL A 1 290 ? -40.631 -9.153 39.269 1.00 73.62 290 VAL A N 1
ATOM 2408 C CA . VAL A 1 290 ? -40.625 -8.268 38.089 1.00 73.62 290 VAL A CA 1
ATOM 2409 C C . VAL A 1 290 ? -39.497 -7.236 38.176 1.00 73.62 290 VAL A C 1
ATOM 2411 O O . VAL A 1 290 ? -38.821 -6.973 37.179 1.00 73.62 290 VAL A O 1
ATOM 2414 N N . TYR A 1 291 ? -39.257 -6.670 39.358 1.00 72.50 291 TYR A N 1
ATOM 2415 C CA . TYR A 1 291 ? -38.151 -5.744 39.590 1.00 72.50 291 TYR A CA 1
ATOM 2416 C C . TYR A 1 291 ? -36.782 -6.416 39.389 1.00 72.50 291 TYR A C 1
ATOM 2418 O O . TYR A 1 291 ? -35.962 -5.892 38.633 1.00 72.50 291 TYR A O 1
ATOM 2426 N N . GLU A 1 292 ? -36.563 -7.607 39.964 1.00 69.94 292 GLU A N 1
ATOM 2427 C CA . GLU A 1 292 ? -35.350 -8.413 39.735 1.00 69.94 292 GLU A CA 1
ATOM 2428 C C . GLU A 1 292 ? -35.116 -8.685 38.241 1.00 69.94 292 GLU A C 1
ATOM 2430 O O . GLU A 1 292 ? -34.016 -8.463 37.729 1.00 69.94 292 GLU A O 1
ATOM 2435 N N . MET A 1 293 ? -36.160 -9.103 37.518 1.00 71.88 293 MET A N 1
ATOM 2436 C CA . MET A 1 293 ? -36.080 -9.355 36.076 1.00 71.88 293 MET A CA 1
ATOM 2437 C C . MET A 1 293 ? -35.723 -8.093 35.281 1.00 71.88 293 MET A C 1
ATOM 2439 O O . MET A 1 293 ? -34.917 -8.162 34.353 1.00 71.88 293 MET A O 1
ATOM 2443 N N . ASN A 1 294 ? -36.289 -6.936 35.637 1.00 73.62 294 ASN A N 1
ATOM 2444 C CA . ASN A 1 294 ? -36.003 -5.671 34.958 1.00 73.62 294 ASN A CA 1
ATOM 2445 C C . ASN A 1 294 ? -34.555 -5.210 35.170 1.00 73.62 294 ASN A C 1
ATOM 2447 O O . ASN A 1 294 ? -33.943 -4.699 34.228 1.00 73.62 294 ASN A O 1
ATOM 2451 N N . ILE A 1 295 ? -33.989 -5.417 36.364 1.00 70.19 295 ILE A N 1
ATOM 2452 C CA . ILE A 1 295 ? -32.573 -5.127 36.636 1.00 70.19 295 ILE A CA 1
ATOM 2453 C C . ILE A 1 295 ? -31.675 -6.000 35.759 1.00 70.19 295 ILE A C 1
ATOM 2455 O O . ILE A 1 295 ? -30.798 -5.480 35.064 1.00 70.19 295 ILE A O 1
ATOM 2459 N N . ASP A 1 296 ? -31.906 -7.315 35.778 1.00 68.94 296 ASP A N 1
ATOM 2460 C CA . ASP A 1 296 ? -31.094 -8.275 35.031 1.00 68.94 296 ASP A CA 1
ATOM 2461 C C . ASP A 1 296 ? -31.162 -7.997 33.520 1.00 68.94 296 ASP A C 1
ATOM 2463 O O . ASP A 1 296 ? -30.131 -7.992 32.843 1.00 68.94 296 ASP A O 1
ATOM 2467 N N . ASN A 1 297 ? -32.353 -7.701 32.990 1.00 74.94 297 ASN A N 1
ATOM 2468 C CA . ASN A 1 297 ? -32.533 -7.353 31.580 1.00 74.94 297 ASN A CA 1
ATOM 2469 C C . ASN A 1 297 ? -31.800 -6.058 31.213 1.00 74.94 297 ASN A C 1
ATOM 2471 O O . ASN A 1 297 ? -31.000 -6.066 30.279 1.00 74.94 297 ASN A O 1
ATOM 2475 N N . SER A 1 298 ? -31.989 -4.980 31.983 1.00 72.25 298 SER A N 1
ATOM 2476 C CA . SER A 1 298 ? -31.353 -3.680 31.706 1.00 72.25 298 SER A CA 1
ATOM 2477 C C . SER A 1 298 ? -29.824 -3.786 31.720 1.00 72.25 298 SER A C 1
ATOM 2479 O O . SER A 1 298 ? -29.126 -3.174 30.907 1.00 72.25 298 SER A O 1
ATOM 2481 N N . PHE A 1 299 ? -29.273 -4.588 32.636 1.00 71.31 299 PHE A N 1
ATOM 2482 C CA . PHE A 1 299 ? -27.833 -4.805 32.719 1.00 71.31 299 PHE A CA 1
ATOM 2483 C C . PHE A 1 299 ? -27.297 -5.646 31.551 1.00 71.31 299 PHE A C 1
ATOM 2485 O O . PHE A 1 299 ? -26.246 -5.324 30.990 1.00 71.31 299 PHE A O 1
ATOM 2492 N N . ASN A 1 300 ? -28.008 -6.709 31.165 1.00 74.69 300 ASN A N 1
ATOM 2493 C CA . ASN A 1 300 ? -27.629 -7.546 30.027 1.00 74.69 300 ASN A CA 1
ATOM 2494 C C . ASN A 1 300 ? -27.669 -6.763 28.709 1.00 74.69 300 ASN A C 1
ATOM 2496 O O . ASN A 1 300 ? -26.705 -6.839 27.946 1.00 74.69 300 ASN A O 1
ATOM 2500 N N . GLU A 1 301 ? -28.712 -5.958 28.486 1.00 80.19 301 GLU A N 1
ATOM 2501 C CA . GLU A 1 301 ? -28.819 -5.066 27.324 1.00 80.19 301 GLU A CA 1
ATOM 2502 C C . GLU A 1 301 ? -27.645 -4.080 27.268 1.00 80.19 301 GLU A C 1
ATOM 2504 O O . GLU A 1 301 ? -26.998 -3.931 26.233 1.00 80.19 301 GLU A O 1
ATOM 2509 N N . MET A 1 302 ? -27.285 -3.472 28.403 1.00 81.69 302 MET A N 1
ATOM 2510 C CA . MET A 1 302 ? -26.135 -2.568 28.491 1.00 81.69 302 MET A CA 1
ATOM 2511 C C . MET A 1 302 ? -24.818 -3.257 28.093 1.00 81.69 302 MET A C 1
ATOM 2513 O O . MET A 1 302 ? -24.005 -2.686 27.362 1.00 81.69 302 MET A O 1
ATOM 2517 N N . VAL A 1 303 ? -24.570 -4.474 28.589 1.00 78.25 303 VAL A N 1
ATOM 2518 C CA . VAL A 1 303 ? -23.354 -5.236 28.260 1.00 78.25 303 VAL A CA 1
ATOM 2519 C C . VAL A 1 303 ? -23.341 -5.636 26.785 1.00 78.25 303 VAL A C 1
ATOM 2521 O O . VAL A 1 303 ? -22.296 -5.520 26.138 1.00 78.25 303 VAL A O 1
ATOM 2524 N N . GLU A 1 304 ? -24.479 -6.068 26.244 1.00 83.25 304 GLU A N 1
ATOM 2525 C CA . GLU A 1 304 ? -24.626 -6.407 24.830 1.00 83.25 304 GLU A CA 1
ATOM 2526 C C . GLU A 1 304 ? -24.344 -5.199 23.929 1.00 83.25 304 GLU A C 1
ATOM 2528 O O . GLU A 1 304 ? -23.525 -5.308 23.012 1.00 83.25 304 GLU A O 1
ATOM 2533 N N . ASP A 1 305 ? -24.910 -4.032 24.244 1.00 85.69 305 ASP A N 1
ATOM 2534 C CA . ASP A 1 305 ? -24.668 -2.777 23.525 1.00 85.69 305 ASP A CA 1
ATOM 2535 C C . ASP A 1 305 ? -23.176 -2.399 23.528 1.00 85.69 305 ASP A C 1
ATOM 2537 O O . ASP A 1 305 ? -22.607 -2.021 22.496 1.00 85.69 305 ASP A O 1
ATOM 2541 N N . ILE A 1 306 ? -22.496 -2.551 24.673 1.00 85.00 306 ILE A N 1
ATOM 2542 C CA . ILE A 1 306 ? -21.052 -2.297 24.791 1.00 85.00 306 ILE A CA 1
ATOM 2543 C C . ILE A 1 306 ? -20.251 -3.279 23.927 1.00 85.00 306 ILE A C 1
ATOM 2545 O O . ILE A 1 306 ? -19.332 -2.864 23.214 1.00 85.00 306 ILE A O 1
ATOM 2549 N N . ILE A 1 307 ? -20.574 -4.574 23.969 1.00 85.69 307 ILE A N 1
ATOM 2550 C CA . ILE A 1 307 ? -19.872 -5.602 23.190 1.00 85.69 307 ILE A CA 1
ATOM 2551 C C . ILE A 1 307 ? -20.098 -5.399 21.691 1.00 85.69 307 ILE A C 1
ATOM 2553 O O . ILE A 1 307 ? -19.144 -5.496 20.915 1.00 85.69 307 ILE A O 1
ATOM 2557 N N . LEU A 1 308 ? -21.322 -5.074 21.273 1.00 88.56 308 LEU A N 1
ATOM 2558 C CA . LEU A 1 308 ? -21.656 -4.783 19.882 1.00 88.56 308 LEU A CA 1
ATOM 2559 C C . LEU A 1 308 ? -20.885 -3.560 19.376 1.00 88.56 308 LEU A C 1
ATOM 2561 O O . LEU A 1 308 ? -20.324 -3.587 18.276 1.00 88.56 308 LEU A O 1
ATOM 2565 N N . TYR A 1 309 ? -20.793 -2.517 20.201 1.00 88.69 309 TYR A N 1
ATOM 2566 C CA . TYR A 1 309 ? -20.009 -1.331 19.890 1.00 88.69 309 TYR A CA 1
ATOM 2567 C C . TYR A 1 309 ? -18.518 -1.649 19.738 1.00 88.69 309 TYR A C 1
ATOM 2569 O O . TYR A 1 309 ? -17.910 -1.267 18.737 1.00 88.69 309 TYR A O 1
ATOM 2577 N N . ILE A 1 310 ? -17.928 -2.397 20.678 1.00 90.19 310 ILE A N 1
ATOM 2578 C CA . ILE A 1 310 ? -16.531 -2.850 20.584 1.00 90.19 310 ILE A CA 1
ATOM 2579 C C . ILE A 1 310 ? -16.321 -3.641 19.295 1.00 90.19 310 ILE A C 1
ATOM 2581 O O . ILE A 1 310 ? -15.400 -3.342 18.536 1.00 90.19 310 ILE A O 1
ATOM 2585 N N . LYS A 1 311 ? -17.191 -4.619 19.024 1.00 91.25 311 LYS A N 1
ATOM 2586 C CA . LYS A 1 311 ? -17.115 -5.457 17.829 1.00 91.25 311 LYS A CA 1
ATOM 2587 C C . LYS A 1 311 ? -17.115 -4.611 16.558 1.00 91.25 311 LYS A C 1
ATOM 2589 O O . LYS A 1 311 ? -16.280 -4.839 15.695 1.00 91.25 311 LYS A O 1
ATOM 2594 N N . ASN A 1 312 ? -17.968 -3.593 16.467 1.00 92.00 312 ASN A N 1
ATOM 2595 C CA . ASN A 1 312 ? -17.992 -2.723 15.297 1.00 92.00 312 ASN A CA 1
ATOM 2596 C C . ASN A 1 312 ? -16.666 -1.983 15.059 1.00 92.00 312 ASN A C 1
ATOM 2598 O O . ASN A 1 312 ? -16.244 -1.828 13.912 1.00 92.00 312 ASN A O 1
ATOM 2602 N N . ILE A 1 313 ? -15.985 -1.553 16.122 1.00 91.50 313 ILE A N 1
ATOM 2603 C CA . ILE A 1 313 ? -14.659 -0.936 16.002 1.00 91.50 313 ILE A CA 1
ATOM 2604 C C . ILE A 1 313 ? -13.618 -1.954 15.530 1.00 91.50 313 ILE A C 1
ATOM 2606 O O . ILE A 1 313 ? -12.787 -1.624 14.684 1.00 91.50 313 ILE A O 1
ATOM 2610 N N . LEU A 1 314 ? -13.679 -3.191 16.029 1.00 93.19 314 LEU A N 1
ATOM 2611 C CA . LEU A 1 314 ? -12.792 -4.275 15.597 1.00 93.19 314 LEU A CA 1
ATOM 2612 C C . LEU A 1 314 ? -13.038 -4.678 14.134 1.00 93.19 314 LEU A C 1
ATOM 2614 O O . LEU A 1 314 ? -12.071 -4.906 13.406 1.00 93.19 314 LEU A O 1
ATOM 2618 N N . ASP A 1 315 ? -14.298 -4.729 13.696 1.00 92.69 315 ASP A N 1
ATOM 2619 C CA . ASP A 1 315 ? -14.682 -5.000 12.305 1.00 92.69 315 ASP A CA 1
ATOM 2620 C C . ASP A 1 315 ? -14.146 -3.879 11.395 1.00 92.69 315 ASP A C 1
ATOM 2622 O O . ASP A 1 315 ? -13.459 -4.145 10.412 1.00 92.69 315 ASP A O 1
ATOM 2626 N N . THR A 1 316 ? -14.327 -2.616 11.797 1.00 93.31 316 THR A N 1
ATOM 2627 C CA . THR A 1 316 ? -13.801 -1.450 11.062 1.00 93.31 316 THR A CA 1
ATOM 2628 C C . THR A 1 316 ? -12.275 -1.498 10.932 1.00 93.31 316 THR A C 1
ATOM 2630 O O . THR A 1 316 ? -11.725 -1.237 9.864 1.00 93.31 316 THR A O 1
ATOM 2633 N N . LEU A 1 317 ? -11.566 -1.839 12.012 1.00 93.69 317 LEU A N 1
ATOM 2634 C CA . LEU A 1 317 ? -10.112 -2.000 11.987 1.00 93.69 317 LEU A CA 1
ATOM 2635 C C . LEU A 1 317 ? -9.683 -3.127 11.039 1.00 93.69 317 LEU A C 1
ATOM 2637 O O . LEU A 1 317 ? -8.704 -2.970 10.308 1.00 93.69 317 LEU A O 1
ATOM 2641 N N . LYS A 1 318 ? -10.402 -4.253 11.053 1.00 92.50 318 LYS A N 1
ATOM 2642 C CA . LYS A 1 318 ? -10.144 -5.375 10.150 1.00 92.50 318 LYS A CA 1
ATOM 2643 C C . LYS A 1 318 ? -10.305 -4.948 8.692 1.00 92.50 318 LYS A C 1
ATOM 2645 O O . LYS A 1 318 ? -9.416 -5.227 7.892 1.00 92.50 318 LYS A O 1
ATOM 2650 N N . ASP A 1 319 ? -11.372 -4.225 8.364 1.00 92.31 319 ASP A N 1
ATOM 2651 C CA . ASP A 1 319 ? -11.622 -3.724 7.009 1.00 92.31 319 ASP A CA 1
ATOM 2652 C C . ASP A 1 319 ? -10.523 -2.758 6.550 1.00 92.31 319 ASP A C 1
ATOM 2654 O O . ASP A 1 319 ? -9.986 -2.906 5.450 1.00 92.31 319 ASP A O 1
ATOM 2658 N N . ILE A 1 320 ? -10.116 -1.820 7.417 1.00 93.69 320 ILE A N 1
ATOM 2659 C CA . ILE A 1 320 ? -8.978 -0.920 7.165 1.00 93.69 320 ILE A CA 1
ATOM 2660 C C . ILE A 1 320 ? -7.722 -1.733 6.846 1.00 93.69 320 ILE A C 1
ATOM 2662 O O . ILE A 1 320 ? -7.038 -1.465 5.858 1.00 93.69 320 ILE A O 1
ATOM 2666 N N . TYR A 1 321 ? -7.414 -2.730 7.674 1.00 92.25 321 TYR A N 1
ATOM 2667 C CA . TYR A 1 321 ? -6.217 -3.543 7.519 1.00 92.25 321 TYR A CA 1
ATOM 2668 C C . TYR A 1 321 ? -6.237 -4.351 6.207 1.00 92.25 321 TYR A C 1
ATOM 2670 O O . TYR A 1 321 ? -5.239 -4.373 5.483 1.00 92.25 321 TYR A O 1
ATOM 2678 N N . LEU A 1 322 ? -7.379 -4.952 5.855 1.00 91.38 322 LEU A N 1
ATOM 2679 C CA . LEU A 1 322 ? -7.554 -5.691 4.601 1.00 91.38 322 LEU A CA 1
ATOM 2680 C C . LEU A 1 322 ? -7.380 -4.791 3.372 1.00 91.38 322 LEU A C 1
ATOM 2682 O O . LEU A 1 322 ? -6.691 -5.178 2.431 1.00 91.38 322 LEU A O 1
ATOM 2686 N N . ILE A 1 323 ? -7.928 -3.572 3.401 1.00 92.75 323 ILE A N 1
ATOM 2687 C CA . ILE A 1 323 ? -7.768 -2.587 2.321 1.00 92.75 323 ILE A CA 1
ATOM 2688 C C . ILE A 1 323 ? -6.303 -2.172 2.146 1.00 92.75 323 ILE A C 1
ATOM 2690 O O . ILE A 1 323 ? -5.843 -1.970 1.022 1.00 92.75 323 ILE A O 1
ATOM 2694 N N . LEU A 1 324 ? -5.563 -2.026 3.247 1.00 91.56 324 LEU A N 1
ATOM 2695 C CA . LEU A 1 324 ? -4.174 -1.575 3.206 1.00 91.56 324 LEU A CA 1
ATOM 2696 C C . LEU A 1 324 ? -3.229 -2.654 2.677 1.00 91.56 324 LEU A C 1
ATOM 2698 O O . LEU A 1 324 ? -2.350 -2.343 1.872 1.00 91.56 324 LEU A O 1
ATOM 2702 N N . PHE A 1 325 ? -3.384 -3.900 3.124 1.00 88.44 325 PHE A N 1
ATOM 2703 C CA . PHE A 1 325 ? -2.387 -4.939 2.863 1.00 88.44 325 PHE A CA 1
ATOM 2704 C C . PHE A 1 325 ? -2.791 -5.957 1.802 1.00 88.44 325 PHE A C 1
ATOM 2706 O O . PHE A 1 325 ? -1.891 -6.591 1.263 1.00 88.44 325 PHE A O 1
ATOM 2713 N N . ASN A 1 326 ? -4.077 -6.051 1.437 1.00 76.25 326 ASN A N 1
ATOM 2714 C CA . ASN A 1 326 ? -4.666 -6.869 0.357 1.00 76.25 326 ASN A CA 1
ATOM 2715 C C . ASN A 1 326 ? -4.363 -8.387 0.386 1.00 76.25 326 ASN A C 1
ATOM 2717 O O . ASN A 1 326 ? -5.004 -9.147 -0.327 1.00 76.25 326 ASN A O 1
ATOM 2721 N N . ASP A 1 327 ? -3.404 -8.813 1.204 1.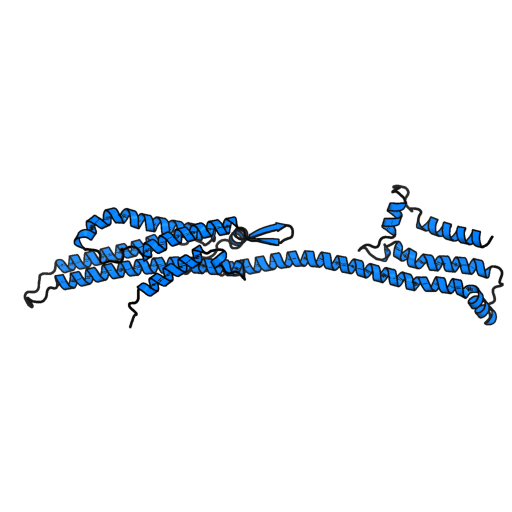00 65.44 327 ASP A N 1
ATOM 272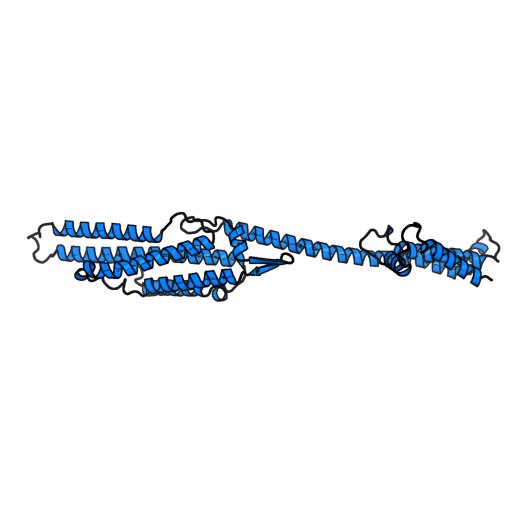2 C CA . ASP A 1 327 ? -2.947 -10.167 1.470 1.00 65.44 327 ASP A CA 1
ATOM 2723 C C . ASP A 1 327 ? -2.115 -10.108 2.758 1.00 65.44 327 ASP A C 1
ATOM 2725 O O . ASP A 1 327 ? -0.919 -9.811 2.742 1.00 65.44 327 ASP A O 1
ATOM 2729 N N . THR A 1 328 ? -2.745 -10.371 3.899 1.00 62.41 328 THR A N 1
ATOM 2730 C CA . THR A 1 328 ? -2.029 -10.899 5.059 1.00 62.41 328 THR A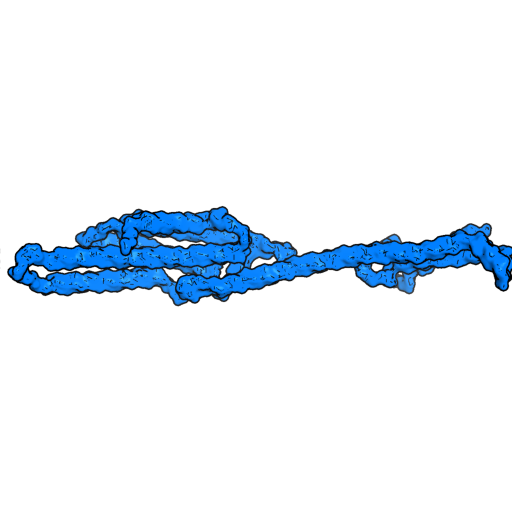 CA 1
ATOM 2731 C C . THR A 1 328 ? -2.983 -11.568 6.026 1.00 62.41 328 THR A C 1
ATOM 2733 O O . THR A 1 328 ? -4.082 -11.087 6.304 1.00 62.41 328 THR A O 1
ATOM 2736 N N . ASP A 1 329 ? -2.485 -12.664 6.583 1.00 72.31 329 ASP A N 1
ATOM 2737 C CA . ASP A 1 329 ? -2.923 -13.241 7.839 1.00 72.31 329 ASP A CA 1
ATOM 2738 C C . ASP A 1 329 ? -2.783 -12.184 8.951 1.00 72.31 329 ASP A C 1
ATOM 2740 O O . ASP A 1 329 ? -1.736 -12.052 9.590 1.00 72.31 329 ASP A O 1
ATOM 2744 N N . PHE A 1 330 ? -3.814 -11.346 9.116 1.00 80.44 330 PHE A N 1
ATOM 2745 C CA . PHE A 1 330 ? -3.844 -10.293 10.133 1.00 80.44 330 PHE A CA 1
ATOM 2746 C C . PHE A 1 330 ? -3.678 -10.871 11.545 1.00 80.44 330 PHE A C 1
ATOM 2748 O O . PHE A 1 330 ? -3.361 -10.120 12.462 1.00 80.44 330 PHE A O 1
ATOM 2755 N N . GLU A 1 331 ? -3.863 -12.182 11.729 1.00 82.12 331 GLU A N 1
ATOM 2756 C CA . GLU A 1 331 ? -3.640 -12.865 12.999 1.00 82.12 331 GLU A CA 1
ATOM 2757 C C . GLU A 1 331 ? -2.157 -12.832 13.400 1.00 82.12 331 GLU A C 1
ATOM 2759 O O . GLU A 1 331 ? -1.851 -12.727 14.587 1.00 82.12 331 GLU A O 1
ATOM 2764 N N . ASN A 1 332 ? -1.234 -12.819 12.428 1.00 84.62 332 ASN A N 1
ATOM 2765 C CA . ASN A 1 332 ? 0.202 -12.684 12.694 1.00 84.62 332 ASN A CA 1
ATOM 2766 C C . ASN A 1 332 ? 0.606 -11.239 13.005 1.00 84.62 332 ASN A C 1
ATOM 2768 O O . ASN A 1 332 ? 1.387 -10.996 13.925 1.00 84.62 332 ASN A O 1
ATOM 2772 N N . ASP A 1 333 ? 0.078 -10.275 12.248 1.00 84.50 333 ASP A N 1
ATOM 2773 C CA . ASP A 1 333 ? 0.460 -8.864 12.389 1.00 84.50 333 ASP A CA 1
ATOM 2774 C C . ASP A 1 333 ? -0.266 -8.182 13.566 1.00 84.50 333 ASP A C 1
ATOM 2776 O O . ASP A 1 333 ? 0.285 -7.290 14.212 1.00 84.50 333 ASP A O 1
ATOM 2780 N N . LEU A 1 334 ? -1.500 -8.600 13.861 1.00 88.12 334 LEU A N 1
ATOM 2781 C CA . LEU A 1 334 ? -2.379 -8.048 14.895 1.00 88.12 334 LEU A CA 1
ATOM 2782 C C . LEU A 1 334 ? -3.031 -9.165 15.739 1.00 88.12 334 LEU A C 1
ATOM 2784 O O . LEU A 1 334 ? -4.260 -9.241 15.816 1.00 88.12 334 LEU A O 1
ATOM 2788 N N . PRO A 1 335 ? -2.256 -10.002 16.454 1.00 89.44 335 PRO A N 1
ATOM 2789 C CA . PRO A 1 335 ? -2.802 -11.102 17.260 1.00 89.44 335 PRO A CA 1
ATOM 2790 C C . PRO A 1 335 ? -3.781 -10.627 18.345 1.00 89.44 335 PRO A C 1
ATOM 2792 O O . PRO A 1 335 ? -4.724 -11.333 18.703 1.00 89.44 335 PRO A O 1
ATOM 2795 N N . GLY A 1 336 ? -3.615 -9.398 18.853 1.00 86.88 336 GLY A N 1
ATOM 2796 C CA . GLY A 1 336 ? -4.559 -8.794 19.792 1.00 86.88 336 GLY A CA 1
ATOM 2797 C C . GLY A 1 336 ? -5.975 -8.655 19.225 1.00 86.88 336 GLY A C 1
ATOM 2798 O O . GLY A 1 336 ? -6.935 -8.758 19.987 1.00 86.88 336 GLY A O 1
ATOM 2799 N N . LEU A 1 337 ? -6.118 -8.467 17.907 1.00 88.31 337 LEU A N 1
ATOM 2800 C CA . LEU A 1 337 ? -7.413 -8.389 17.228 1.00 88.31 337 LEU A CA 1
ATOM 2801 C C . LEU A 1 337 ? -8.117 -9.751 17.250 1.00 88.31 337 LEU A C 1
ATOM 2803 O O . LEU A 1 337 ? -9.283 -9.831 17.638 1.00 88.31 337 LEU A O 1
ATOM 2807 N N . SER A 1 338 ? -7.397 -10.820 16.901 1.00 88.31 338 SER A N 1
ATOM 2808 C CA . SER A 1 338 ? -7.918 -12.193 16.904 1.00 88.31 338 SER A CA 1
ATOM 2809 C C . SER A 1 338 ? -8.378 -12.619 18.292 1.00 88.31 338 SER A C 1
ATOM 2811 O O . SER A 1 338 ? -9.501 -13.094 18.448 1.00 88.31 338 SER A O 1
ATOM 2813 N N . HIS A 1 339 ? -7.578 -12.342 19.323 1.00 89.00 339 HIS A N 1
ATOM 2814 C CA . HIS A 1 339 ? -7.976 -12.642 20.696 1.00 89.00 339 HIS A CA 1
ATOM 2815 C C . HIS A 1 339 ? -9.241 -11.888 21.125 1.00 89.00 339 HIS A C 1
ATOM 2817 O O . HIS A 1 339 ? -10.112 -12.477 21.762 1.00 89.00 339 HIS A O 1
ATOM 2823 N N . CYS A 1 340 ? -9.403 -10.614 20.742 1.00 87.56 340 CYS A N 1
ATOM 2824 C CA . CYS A 1 340 ? -10.644 -9.890 21.035 1.00 87.56 340 CYS A CA 1
ATOM 2825 C C . CYS A 1 340 ? -11.868 -10.600 20.427 1.00 87.56 340 CYS A C 1
ATOM 2827 O O . CYS A 1 340 ? -12.886 -10.756 21.105 1.00 87.56 340 CYS A O 1
ATOM 2829 N N . TYR A 1 341 ? -11.767 -11.075 19.179 1.00 88.19 341 TYR A N 1
ATOM 2830 C CA . TYR A 1 341 ? -12.841 -11.846 18.545 1.00 88.19 341 TYR A CA 1
ATOM 2831 C C . TYR A 1 341 ? -13.123 -13.169 19.262 1.00 88.19 341 TYR A C 1
ATOM 2833 O O . TYR A 1 341 ? -14.291 -13.523 19.417 1.00 88.19 341 TYR A O 1
ATOM 2841 N N . GLU A 1 342 ? -12.095 -13.885 19.726 1.00 87.44 342 GLU A N 1
ATOM 2842 C CA . GLU A 1 342 ? -12.269 -15.121 20.500 1.00 87.44 342 GLU A CA 1
ATOM 2843 C C . GLU A 1 342 ? -13.070 -14.876 21.783 1.00 87.44 342 GLU A C 1
ATOM 2845 O O . GLU A 1 342 ? -14.032 -15.594 22.054 1.00 87.44 342 GLU A O 1
ATOM 2850 N N . HIS A 1 343 ? -12.741 -13.829 22.546 1.00 84.62 343 HIS A N 1
ATOM 2851 C CA . HIS A 1 343 ? -13.471 -13.505 23.773 1.00 84.62 343 HIS A CA 1
ATOM 2852 C C . HIS A 1 343 ? -14.930 -13.113 23.508 1.00 84.62 343 HIS A C 1
ATOM 2854 O O . HIS A 1 343 ? -15.824 -13.591 24.209 1.00 84.62 343 HIS A O 1
ATOM 2860 N N . ILE A 1 344 ? -15.193 -12.313 22.469 1.00 85.06 344 ILE A N 1
ATOM 2861 C CA . ILE A 1 344 ? -16.561 -11.936 22.071 1.00 85.06 344 ILE A CA 1
ATOM 2862 C C . ILE A 1 344 ? -17.356 -13.168 21.609 1.00 85.06 344 ILE A C 1
ATOM 2864 O O . ILE A 1 344 ? -18.525 -13.331 21.962 1.00 85.06 344 ILE A O 1
ATOM 2868 N N . LYS A 1 345 ? -16.728 -14.064 20.838 1.00 85.50 345 LYS A N 1
ATOM 2869 C CA . LYS A 1 345 ? -17.351 -15.309 20.371 1.00 85.50 345 LYS A CA 1
ATOM 2870 C C . LYS A 1 345 ? -17.714 -16.225 21.539 1.00 85.50 345 LYS A C 1
ATOM 2872 O O . LYS A 1 345 ? -18.832 -16.736 21.577 1.00 85.50 345 LYS A O 1
ATOM 2877 N N . ASN A 1 346 ? -16.797 -16.400 22.489 1.00 81.00 346 ASN A N 1
ATOM 2878 C CA . ASN A 1 346 ? -17.011 -17.235 23.669 1.00 81.00 346 ASN A CA 1
ATOM 2879 C C . ASN A 1 346 ? -18.137 -16.686 24.554 1.00 81.00 346 ASN A C 1
ATOM 2881 O O . ASN A 1 346 ? -18.958 -17.464 25.032 1.00 81.00 346 ASN A O 1
ATOM 2885 N N . TRP A 1 347 ? -18.231 -15.360 24.708 1.00 75.88 347 TRP A N 1
ATOM 2886 C CA . TRP A 1 347 ? -19.341 -14.724 25.422 1.00 75.88 347 TRP A CA 1
ATOM 2887 C C . TRP A 1 347 ? -20.697 -15.071 24.793 1.00 75.88 347 TRP A C 1
ATOM 2889 O O . TRP A 1 347 ? -21.594 -15.552 25.486 1.00 75.88 347 TRP A O 1
ATOM 2899 N N . ARG A 1 348 ? -20.818 -14.945 23.465 1.00 65.94 348 ARG A N 1
ATOM 2900 C CA . ARG A 1 348 ? -22.062 -15.265 22.746 1.00 65.94 348 ARG A CA 1
ATOM 2901 C C . ARG A 1 348 ? -22.469 -16.736 22.882 1.00 65.94 348 ARG A C 1
ATOM 2903 O O . ARG A 1 348 ? -23.653 -17.029 22.943 1.00 65.94 348 ARG A O 1
ATOM 2910 N N . GLN A 1 349 ? -21.499 -17.650 22.942 1.00 60.03 349 GLN A N 1
ATOM 2911 C CA . GLN A 1 349 ? -21.750 -19.085 23.135 1.00 60.03 349 GLN A CA 1
ATOM 2912 C C . GLN A 1 349 ? -22.096 -19.441 24.588 1.00 60.03 349 GLN A C 1
ATOM 2914 O O . GLN A 1 349 ? -22.842 -20.383 24.824 1.00 60.03 349 GLN A O 1
ATOM 2919 N N . SER A 1 350 ? -21.582 -18.688 25.567 1.00 55.88 350 SER A N 1
ATOM 2920 C CA . SER A 1 350 ? -21.951 -18.856 26.979 1.00 55.88 350 SER A CA 1
ATOM 2921 C C . SER A 1 350 ? -23.338 -18.300 27.323 1.00 55.88 350 SER A C 1
ATOM 2923 O O . SER A 1 350 ? -23.907 -18.687 28.340 1.00 55.88 350 SER A O 1
ATOM 2925 N N . GLY A 1 351 ? -23.881 -17.422 26.472 1.00 49.19 351 GLY A N 1
ATOM 2926 C CA . GLY A 1 351 ? -25.199 -16.802 26.607 1.00 49.19 351 GLY A CA 1
ATOM 2927 C C . GLY A 1 351 ? -26.354 -17.584 25.975 1.00 49.19 351 GLY A C 1
ATOM 2928 O O . GLY A 1 351 ? -27.412 -16.998 25.779 1.00 49.19 351 GLY A O 1
ATOM 2929 N N . ASP A 1 352 ? -26.184 -18.874 25.650 1.00 40.53 352 ASP A N 1
ATOM 2930 C CA . ASP A 1 352 ? -27.237 -19.740 25.094 1.00 40.53 352 ASP A CA 1
ATOM 2931 C C . ASP A 1 352 ? -28.380 -19.972 26.118 1.00 40.53 352 ASP A C 1
ATOM 2933 O O . ASP A 1 352 ? -28.526 -21.027 26.734 1.00 40.53 352 ASP A O 1
ATOM 2937 N N . LYS A 1 353 ? -29.244 -18.965 26.271 1.00 37.03 353 LYS A N 1
ATOM 2938 C CA . LYS A 1 353 ? -30.673 -19.153 26.032 1.00 37.03 353 LYS A CA 1
ATOM 2939 C C . LYS A 1 353 ? -30.916 -18.742 24.580 1.00 37.03 353 LYS A C 1
ATOM 2941 O O . LYS A 1 353 ? -30.884 -17.561 24.248 1.00 37.03 353 LYS A O 1
ATOM 2946 N N . LYS A 1 354 ? -31.137 -19.728 23.710 1.00 27.16 354 LYS A N 1
ATOM 2947 C CA . LYS A 1 354 ? -31.734 -19.493 22.390 1.00 27.16 354 LYS A CA 1
ATOM 2948 C C . LYS A 1 354 ? -33.055 -18.727 22.568 1.00 27.16 354 LYS A C 1
ATOM 2950 O O . LYS A 1 354 ? -33.794 -19.073 23.491 1.00 27.16 354 LYS A O 1
ATOM 2955 N N . PRO A 1 355 ? -33.402 -17.773 21.691 1.00 32.81 355 PRO A N 1
ATOM 2956 C CA . PRO A 1 355 ? -34.804 -17.462 21.477 1.00 32.81 355 PRO A CA 1
ATOM 2957 C C . PRO A 1 355 ? -35.449 -18.664 20.769 1.00 32.81 355 PRO A C 1
ATOM 2959 O O . PRO A 1 355 ? -34.910 -19.148 19.767 1.00 32.81 355 PRO A O 1
ATOM 2962 N N . GLU A 1 356 ? -36.542 -19.176 21.338 1.00 29.89 356 GLU A N 1
ATOM 2963 C CA . GLU A 1 356 ? -37.515 -20.018 20.623 1.00 29.89 356 GLU A CA 1
ATOM 2964 C C . GLU A 1 356 ? -38.235 -19.221 19.530 1.00 29.89 356 GLU A C 1
ATOM 2966 O O . GLU A 1 356 ? -38.460 -18.003 19.735 1.00 29.89 356 GLU A O 1
#

Sequence (356 aa):
MTILIYIFCVFLFLFLFIVPKNKEKLRPLKKYLFNKFTLNENSLHEQGLFWFAILFPLYSSLCFIFLLGWDYPFKWDAIGFNDFLNIHKFSLGILALSPILGAFVVSAHRSIQTAKQIEVTEKKNKVDIYYTRRKFIKEQLSDIKTLNNEKISNPNILYMKFFTLSGNYNENKEVLFIENLNYKLKTLNGFIFKLTSSKLMKKPDIDKLSADFNKNKADNFLLILRLDSIIYQLKTELEITVNTKCYIFNIIKKCSDELANAEKNYDDACTYPISNDDPDYDYHEEMGVVYEMNIDNSFNEMVEDIILYIKNILDTLKDIYLILFNDTDFENDLPGLSHCYEHIKNWRQSGDKKPE

Solvent-accessible surface area (backbone atoms only — not comparable to full-atom values): 19886 Å² total; per-residue (Å²): 111,69,68,59,52,51,53,49,52,54,48,49,52,49,46,68,74,66,55,69,96,62,91,88,68,91,60,61,66,68,61,54,50,51,60,41,60,47,87,62,75,64,65,66,90,78,36,48,46,43,54,45,35,34,47,49,26,44,50,53,17,54,52,42,43,52,68,73,42,69,90,55,83,90,48,99,46,76,65,36,50,52,49,50,51,65,72,32,48,65,26,55,54,37,35,61,44,12,65,55,41,34,51,52,48,52,53,54,43,52,52,50,36,50,55,50,50,49,54,52,47,53,55,48,48,45,51,51,50,43,53,50,52,53,49,52,42,36,53,57,42,57,70,44,63,44,94,84,71,30,35,40,72,41,39,67,60,39,50,55,51,50,35,41,81,42,86,89,71,39,72,42,76,28,59,70,49,45,52,53,51,27,53,50,31,44,53,49,30,58,49,52,49,46,66,72,66,42,70,86,83,51,83,79,56,72,93,44,54,75,63,56,43,62,67,52,38,57,56,52,52,50,50,50,54,50,50,43,51,50,52,52,51,52,33,56,68,59,28,37,47,75,90,58,88,54,58,59,55,52,47,50,48,51,35,52,54,53,48,54,52,47,51,51,53,45,55,58,57,66,69,55,79,81,65,85,88,47,93,87,65,59,66,65,59,56,48,49,52,53,43,54,50,50,49,55,48,43,52,49,52,41,51,50,54,50,52,53,52,52,48,44,54,52,51,50,50,50,52,53,50,47,62,73,57,79,72,74,70,52,57,77,71,29,45,27,55,50,52,38,51,51,54,54,53,52,48,61,64,73,57,74,70,74,84,131